Protein 1LME (pdb70)

Nearest PDB structures (foldseek):
  6jf3-assembly1_B  TM=9.555E-01  e=1.190E-15  Acinetobacter baumannii
  6jf8-assembly1_B  TM=9.485E-01  e=8.799E-16  Acinetobacter baumannii
  6jf7-assembly1_A  TM=9.628E-01  e=7.754E-15  Acinetobacter baumannii
  6jf6-assembly1_D  TM=9.466E-01  e=7.299E-15  Acinetobacter baumannii
  5kob-assembly2_D  TM=9.513E-01  e=2.584E-13  Paraburkholderia xenovorans LB400

Sequence (299 aa):
DKIHHHHHHMYRIRVFGDPVLRKRAKPVTKFDENLKKTIERMIETMYHYDGVGLAAPQVGISQRFFVMDVGNGPVAVINPEILEIDPETEVAEEGLSFPEIFVEIERSKRIKVKYQNTRGEYVEEELEGYAARVFQHEFDHLNGVLIIDRISPHHMYRIRVFGDPVLRKRAKPVTKFDENLKKTIERMIETMYHYDGVGLAAPQVGISQRFFVMDVGNGPVAVINPEILEIDPETEVAEEGLSFPEIFVEIERSKRIKVKYQNTRGEYVEEELEGYAARVFQHEFDHLNGVLIIDRISP

Organism: Thermotoga maritima (strain ATCC 43589 / DSM 3109 / JCM 10099 / NBRC 100826 / MSB8) (NCBI:txid243274)

InterPro domains:
  IPR023635 Peptide deformylase [MF_00163] (1-158)
  IPR023635 Peptide deformylase [PF01327] (1-148)
  IPR023635 Peptide deformylase [PIRSF004749] (2-160)
  IPR023635 Peptide deformylase [PR01576] (31-60)
  IPR023635 Peptide deformylase [PR01576] (85-96)
  IPR023635 Peptide deformylase [PR01576] (97-115)
  IPR023635 Peptide deformylase [PR01576] (116-145)
  IPR023635 Peptide deformylase [PTHR10458] (3-151)
  IPR023635 Peptide deformylase [TIGR00079] (6-156)
  IPR023635 Peptide deformylase [cd00487] (4-139)
  IPR036821 Peptide deformylase superfamily [G3DSA:3.90.45.10] (1-164)
  IPR036821 Peptide deformylase superfamily [SSF56420] (1-160)

Solvent-accessible surface area: 15754 Å² total

Secondary structure (DSSP, 8-state):
--------SSPPPP-BTBGGGTSPPBPP-B-SHHHHHHHHHHHHHHHHTT-SEEEGGGGT--BSEEEE-SSS--EEEEEEEEEEE-S-EEEEEE---STT--EEEEEESEEEEEEE-TTS-EEEEEEEHHHHHHHHHHHHHHTT--GGGGB--/-PPPPPP-TT-GGGGSPPBPP---SHHHHHHHHHHHHHHHHTT-SEEEGGGGT--BSEEEE-SSSS-EEEEEEEEEEE-S-EEEEEE---STT--EEEEEESEEEEEEE-TT--EEEEEEEHHHHHHHHHHHHHTTT--GGG-B--

CATH classification: 3.90.45.10

Foldseek 3Di:
DPDDDDDPLAADFAAPVPCLQQDQAAADDDLDPVLVSNQVSLLVNCVVQPHQKDAQSRRPHLYAWIWGHPPPDIDIFGPKDWPDFAPDWDWDWDDRNYPPDIAIFIGGQKTWMWGAHSNRHIDIGMDGDPRRVRVVQRNCSNNSHHVVVGHDD/DDAFDFAAPVPCLLQAQAAADDDLDVVVVVVQVNQLVNCVVVPHFKDAQSRRPHRHAWIWGHLPPDIDTFGPKDWDDFAPDWDWDWDDPNYPPDIAIAIGGFKTWMWGAGSVRDIDIGMDGDSRRVRVVQRNCSNGSHHVVNGHDD

B-factor: mean 27.2, std 11.98, range [6.04, 96.06]

Structure (mmCIF, N/CA/C/O backbone):
data_1LME
#
_entry.id   1LME
#
_cell.length_a   65.048
_cell.length_b   65.048
_cell.length_c   151.371
_cell.angle_alpha   90.00
_cell.angle_beta   90.00
_cell.angle_gamma   120.00
#
_symmetry.space_group_name_H-M   'P 32 2 1'
#
loop_
_entity.id
_entity.type
_entity.pdbx_description
1 polymer 'peptide deformylase'
2 water water
#
loop_
_atom_site.group_PDB
_atom_site.id
_atom_site.type_symbol
_atom_site.label_atom_id
_atom_site.label_alt_id
_atom_site.label_comp_id
_atom_site.label_asym_id
_atom_site.label_entity_id
_atom_site.label_seq_id
_atom_site.pdbx_PDB_ins_code
_atom_site.Cartn_x
_atom_site.Cartn_y
_atom_site.Cartn_z
_atom_site.occupancy
_atom_site.B_iso_or_equiv
_atom_site.auth_seq_id
_atom_site.auth_comp_id
_atom_site.auth_asym_id
_atom_site.auth_atom_id
_atom_site.pdbx_PDB_model_num
ATOM 1 N N . ASP A 1 4 ? 64.141 -13.138 1.604 1.00 45.78 -8 ASP A N 1
ATOM 2 C CA . ASP A 1 4 ? 65.400 -12.634 2.232 1.00 45.51 -8 ASP A CA 1
ATOM 3 C C . ASP A 1 4 ? 65.641 -13.271 3.619 1.00 40.21 -8 ASP A C 1
ATOM 4 O O . ASP A 1 4 ? 64.705 -13.465 4.383 1.00 38.45 -8 ASP A O 1
ATOM 9 N N . LYS A 1 5 ? 66.900 -13.555 3.952 1.00 30.71 -7 LYS A N 1
ATOM 10 C CA . LYS A 1 5 ? 67.227 -14.252 5.197 1.00 30.68 -7 LYS A CA 1
ATOM 11 C C . LYS A 1 5 ? 67.586 -13.472 6.452 1.00 29.16 -7 LYS A C 1
ATOM 12 O O . LYS A 1 5 ? 67.752 -14.064 7.515 1.00 22.61 -7 LYS A O 1
ATOM 18 N N . ILE A 1 6 ? 67.726 -12.161 6.348 1.00 22.60 -6 ILE A N 1
ATOM 19 C CA . ILE A 1 6 ? 68.010 -11.379 7.537 1.00 26.20 -6 ILE A CA 1
ATOM 20 C C . ILE A 1 6 ? 67.083 -10.175 7.470 1.00 30.67 -6 ILE A C 1
ATOM 21 O O . ILE A 1 6 ? 66.802 -9.676 6.388 1.00 31.89 -6 ILE A O 1
ATOM 26 N N . HIS A 1 7 ? 66.586 -9.725 8.618 1.00 29.63 -5 HIS A N 1
ATOM 27 C CA . HIS A 1 7 ? 65.674 -8.587 8.635 1.00 32.74 -5 HIS A CA 1
ATOM 28 C C . HIS A 1 7 ? 65.935 -7.686 9.823 1.00 36.20 -5 HIS A C 1
ATOM 29 O O . HIS A 1 7 ? 66.392 -8.151 10.878 1.00 22.34 -5 HIS A O 1
ATOM 36 N N . HIS A 1 8 ? 65.636 -6.400 9.656 1.00 29.22 -4 HIS A N 1
ATOM 37 C CA . HIS A 1 8 ? 65.798 -5.463 10.753 1.00 32.63 -4 HIS A CA 1
ATOM 38 C C . HIS A 1 8 ? 64.401 -4.978 11.101 1.00 35.55 -4 HIS A C 1
ATOM 39 O O . HIS A 1 8 ? 63.763 -4.314 10.292 1.00 36.77 -4 HIS A O 1
ATOM 46 N N . HIS A 1 9 ? 63.920 -5.329 12.291 1.00 20.64 -3 HIS A N 1
ATOM 47 C CA . HIS A 1 9 ? 62.596 -4.898 12.702 1.00 30.49 -3 HIS A CA 1
ATOM 48 C C . HIS A 1 9 ? 62.671 -3.499 13.286 1.00 34.90 -3 HIS A C 1
ATOM 49 O O . HIS A 1 9 ? 63.476 -3.220 14.172 1.00 41.10 -3 HIS A O 1
ATOM 56 N N . HIS A 1 10 ? 61.832 -2.61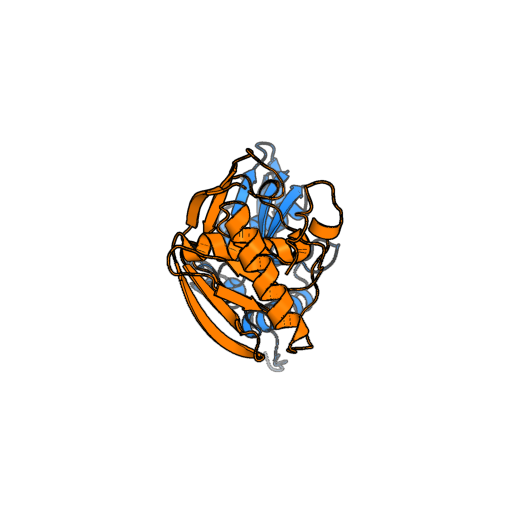3 12.783 1.00 31.77 -2 HIS A N 1
ATOM 57 C CA . HIS A 1 10 ? 61.810 -1.261 13.299 1.00 36.37 -2 HIS A CA 1
ATOM 58 C C . HIS A 1 10 ? 60.657 -1.122 14.258 1.00 36.13 -2 HIS A C 1
ATOM 59 O O . HIS A 1 10 ? 59.636 -1.807 14.136 1.00 40.81 -2 HIS A O 1
ATOM 66 N N . HIS A 1 11 ? 60.842 -0.263 15.247 1.00 35.13 -1 HIS A N 1
ATOM 67 C CA . HIS A 1 11 ? 59.787 0.006 16.184 1.00 32.35 -1 HIS A CA 1
ATOM 68 C C . HIS A 1 11 ? 59.744 1.512 16.406 1.00 33.09 -1 HIS A C 1
ATOM 69 O O . HIS A 1 11 ? 60.658 2.261 16.016 1.00 26.11 -1 HIS A O 1
ATOM 76 N N . HIS A 1 12 ? 58.647 1.947 17.001 1.00 28.24 0 HIS A N 1
ATOM 77 C CA . HIS A 1 12 ? 58.420 3.343 17.320 1.00 29.26 0 HIS A CA 1
ATOM 78 C C . HIS A 1 12 ? 58.032 4.145 16.097 1.00 28.33 0 HIS A C 1
ATOM 79 O O . HIS A 1 12 ? 57.011 4.836 16.105 1.00 26.29 0 HIS A O 1
ATOM 86 N N . MET A 1 13 ? 58.836 4.075 15.047 1.00 25.91 1 MET A N 1
ATOM 87 C CA . MET A 1 13 ? 58.475 4.801 13.842 1.00 26.63 1 MET A CA 1
ATOM 88 C C . MET A 1 13 ? 57.361 3.998 13.158 1.00 25.92 1 MET A C 1
ATOM 89 O O . MET A 1 13 ? 57.067 2.873 13.543 1.00 22.27 1 MET A O 1
ATOM 94 N N . TYR A 1 14 ? 56.750 4.587 12.141 1.00 24.47 2 TYR A N 1
ATOM 95 C CA . TYR A 1 14 ? 55.674 3.945 11.406 1.00 19.65 2 TYR A CA 1
ATOM 96 C C . TYR A 1 14 ? 56.156 3.130 10.209 1.00 20.12 2 TYR A C 1
ATOM 97 O O . TYR A 1 14 ? 57.261 3.314 9.707 1.00 21.62 2 TYR A O 1
ATOM 106 N N . ARG A 1 15 ? 55.293 2.242 9.739 1.00 22.26 3 ARG A N 1
ATOM 107 C CA . ARG A 1 15 ? 55.577 1.470 8.540 1.00 23.39 3 ARG A CA 1
ATOM 108 C C . ARG A 1 15 ? 54.971 2.316 7.416 1.00 16.18 3 ARG A C 1
ATOM 109 O O . ARG A 1 15 ? 53.865 2.824 7.546 1.00 16.25 3 ARG A O 1
ATOM 117 N N . ILE A 1 16 ? 55.671 2.485 6.316 1.00 13.74 4 ILE A N 1
ATOM 118 C CA . ILE A 1 16 ? 55.095 3.264 5.236 1.00 21.95 4 ILE A CA 1
ATOM 119 C C . ILE A 1 16 ? 54.239 2.390 4.325 1.00 26.34 4 ILE A C 1
ATOM 120 O O . ILE A 1 16 ? 54.661 1.313 3.903 1.00 26.40 4 ILE A O 1
ATOM 125 N N . ARG A 1 17 ? 53.021 2.846 4.055 1.00 21.58 5 ARG A N 1
ATOM 126 C CA . ARG A 1 17 ? 52.090 2.093 3.219 1.00 21.61 5 ARG A CA 1
ATOM 127 C C . ARG A 1 17 ? 52.507 2.226 1.760 1.00 30.53 5 ARG A C 1
ATOM 128 O O . ARG A 1 17 ? 52.935 3.305 1.329 1.00 28.00 5 ARG A O 1
ATOM 136 N N . VAL A 1 18 ? 52.398 1.137 1.000 1.00 21.68 6 VAL A N 1
ATOM 137 C CA . VAL A 1 18 ? 52.804 1.179 -0.397 1.00 25.29 6 VAL A CA 1
ATOM 138 C C . VAL A 1 18 ? 51.629 1.211 -1.374 1.00 19.46 6 VAL A C 1
ATOM 139 O O . VAL A 1 18 ? 50.545 0.722 -1.072 1.00 21.03 6 VAL A O 1
ATOM 143 N N . PHE A 1 19 ? 51.852 1.787 -2.546 1.00 21.12 7 PHE A N 1
ATOM 144 C CA . PHE A 1 19 ? 50.803 1.869 -3.557 1.00 20.98 7 PHE A CA 1
ATOM 145 C C . PHE A 1 19 ? 50.170 0.499 -3.638 1.00 20.32 7 PHE A C 1
ATOM 146 O O . PHE A 1 19 ? 50.867 -0.512 -3.754 1.00 25.63 7 PHE A O 1
ATOM 154 N N . GLY A 1 20 ? 48.848 0.469 -3.584 1.00 23.00 8 GLY A N 1
ATOM 155 C CA . GLY A 1 20 ? 48.143 -0.797 -3.587 1.00 24.65 8 GLY A CA 1
ATOM 156 C C . GLY A 1 20 ? 47.329 -0.863 -2.307 1.00 25.33 8 GLY A C 1
ATOM 157 O O . GLY A 1 20 ? 46.231 -1.413 -2.310 1.00 24.03 8 GLY A O 1
ATOM 158 N N . ASP A 1 21 ? 47.877 -0.338 -1.204 1.00 23.33 9 ASP A N 1
ATOM 159 C CA . ASP A 1 21 ? 47.139 -0.285 0.066 1.00 19.84 9 ASP A CA 1
ATOM 160 C C . ASP A 1 21 ? 46.078 0.789 -0.209 1.00 19.46 9 ASP A C 1
ATOM 161 O O . ASP A 1 21 ? 46.406 1.932 -0.523 1.00 23.00 9 ASP A O 1
ATOM 166 N N . PRO A 1 22 ? 44.789 0.434 -0.095 1.00 21.61 10 PRO A N 1
ATOM 167 C CA . PRO A 1 22 ? 43.715 1.400 -0.364 1.00 20.42 10 PRO A CA 1
ATOM 168 C C . PRO A 1 22 ? 43.627 2.586 0.580 1.00 19.84 10 PRO A C 1
ATOM 169 O O . PRO A 1 22 ? 42.915 3.547 0.312 1.00 18.35 10 PRO A O 1
ATOM 173 N N . VAL A 1 23 ? 44.350 2.540 1.690 1.00 20.70 11 VAL A N 1
ATOM 174 C CA . VAL A 1 23 ? 44.294 3.688 2.577 1.00 21.96 11 VAL A CA 1
ATOM 175 C C . VAL A 1 23 ? 44.873 4.914 1.833 1.00 23.55 11 VAL A C 1
ATOM 176 O O . VAL A 1 23 ? 44.514 6.048 2.128 1.00 21.46 11 VAL A O 1
ATOM 180 N N . LEU A 1 24 ? 45.730 4.685 0.838 1.00 23.60 12 LEU A N 1
ATOM 181 C CA . LEU A 1 24 ? 46.312 5.803 0.083 1.00 23.90 12 LEU A CA 1
ATOM 182 C C . LEU A 1 24 ? 45.330 6.482 -0.851 1.00 21.15 12 LEU A C 1
ATOM 183 O O . LEU A 1 24 ? 45.603 7.568 -1.367 1.00 23.68 12 LEU A O 1
ATOM 188 N N . ARG A 1 25 ? 44.182 5.853 -1.069 1.00 18.51 13 ARG A N 1
ATOM 189 C CA . ARG A 1 25 ? 43.169 6.409 -1.963 1.00 21.04 13 ARG A CA 1
ATOM 190 C C . ARG A 1 25 ? 41.973 7.013 -1.220 1.00 18.19 13 ARG A C 1
ATOM 191 O O . ARG A 1 25 ? 41.174 7.749 -1.795 1.00 27.28 13 ARG A O 1
ATOM 199 N N . LYS A 1 26 ? 41.864 6.689 0.058 1.00 28.24 14 LYS A N 1
ATOM 200 C CA . LYS A 1 26 ? 40.773 7.156 0.912 1.00 31.41 14 LYS A CA 1
ATOM 201 C C . LYS A 1 26 ? 40.979 8.610 1.330 1.00 34.28 14 LYS A C 1
ATOM 202 O O . LYS A 1 26 ? 42.004 8.946 1.927 1.00 41.57 14 LYS A O 1
ATOM 208 N N . ARG A 1 27 ? 40.014 9.472 1.019 1.00 31.23 15 ARG A N 1
ATOM 209 C CA . ARG A 1 27 ? 40.120 10.881 1.380 1.00 30.52 15 ARG A CA 1
ATOM 210 C C . ARG A 1 27 ? 40.217 11.043 2.905 1.00 26.51 15 ARG A C 1
ATOM 211 O O . ARG A 1 27 ? 39.294 10.708 3.638 1.00 26.88 15 ARG A O 1
ATOM 219 N N . ALA A 1 28 ? 41.340 11.569 3.383 1.00 20.84 16 ALA A N 1
ATOM 220 C CA . ALA A 1 28 ? 41.526 11.737 4.823 1.00 15.60 16 ALA A CA 1
ATOM 221 C C . ALA A 1 28 ? 40.508 12.684 5.493 1.00 15.19 16 ALA A C 1
ATOM 222 O O . ALA A 1 28 ? 40.042 13.636 4.892 1.00 15.62 16 ALA A O 1
ATOM 224 N N . LYS A 1 29 ? 40.174 12.408 6.749 1.00 18.18 17 LYS A N 1
ATOM 225 C CA . LYS A 1 29 ? 39.247 13.249 7.510 1.00 23.96 17 LYS A CA 1
ATOM 226 C C . LYS A 1 29 ? 40.024 14.242 8.375 1.00 24.38 17 LYS A C 1
ATOM 227 O O . LYS A 1 29 ? 41.150 13.975 8.783 1.00 22.02 17 LYS A O 1
ATOM 233 N N . PRO A 1 30 ? 39.434 15.404 8.665 1.00 21.93 18 PRO A N 1
ATOM 234 C CA . PRO A 1 30 ? 40.171 16.359 9.498 1.00 19.82 18 PRO A CA 1
ATOM 235 C C . PRO A 1 30 ? 40.437 15.937 10.939 1.00 20.81 18 PRO A C 1
ATOM 236 O O . PRO A 1 30 ? 39.701 15.137 11.544 1.00 18.98 18 PRO A O 1
ATOM 240 N N . VAL A 1 31 ? 41.524 16.473 11.472 1.00 14.05 19 VAL A N 1
ATOM 241 C CA . VAL A 1 31 ? 41.909 16.225 12.850 1.00 18.17 19 VAL A CA 1
ATOM 242 C C . VAL A 1 31 ? 41.004 17.117 13.720 1.00 19.35 19 VAL A C 1
ATOM 243 O O . VAL A 1 31 ? 40.750 18.262 13.370 1.00 15.12 19 VAL A O 1
ATOM 247 N N . THR A 1 32 ? 40.529 16.603 14.850 1.00 19.88 20 THR A N 1
ATOM 248 C CA . THR A 1 32 ? 39.654 17.394 15.707 1.00 19.82 20 THR A CA 1
ATOM 249 C C . THR A 1 32 ? 40.207 17.501 17.109 1.00 19.28 20 THR A C 1
ATOM 250 O O . THR A 1 32 ? 39.905 18.465 17.824 1.00 19.56 20 THR A O 1
ATOM 254 N N . LYS A 1 33 ? 41.013 16.511 17.498 1.00 14.17 21 LYS A N 1
ATOM 255 C CA . LYS A 1 33 ? 41.606 16.475 18.818 1.00 18.85 21 LYS A CA 1
ATOM 256 C C . LYS A 1 33 ? 43.053 16.937 18.817 1.00 21.83 21 LYS A C 1
ATOM 257 O O . LYS A 1 33 ? 43.911 16.317 18.199 1.00 20.08 21 LYS A O 1
ATOM 263 N N . PHE A 1 34 ? 43.310 18.042 19.499 1.00 19.98 22 PHE A N 1
ATOM 264 C CA . PHE A 1 34 ? 44.654 18.579 19.602 1.00 23.49 22 PHE A CA 1
ATOM 265 C C . PHE A 1 34 ? 45.171 18.270 21.001 1.00 23.45 22 PHE A C 1
ATOM 266 O O . PHE A 1 34 ? 45.137 19.083 21.908 1.00 29.54 22 PHE A O 1
ATOM 274 N N . ASP A 1 35 ? 45.632 17.038 21.148 1.00 22.59 23 ASP A N 1
ATOM 275 C CA . ASP A 1 35 ? 46.119 16.534 22.413 1.00 26.50 23 ASP A CA 1
ATOM 276 C C . ASP A 1 35 ? 47.541 15.979 22.301 1.00 19.39 23 ASP A C 1
ATOM 277 O O . ASP A 1 35 ? 48.210 16.110 21.264 1.00 24.84 23 ASP A O 1
ATOM 282 N N . GLU A 1 36 ? 47.985 15.356 23.381 1.00 24.29 24 GLU A N 1
ATOM 283 C CA . GLU A 1 36 ? 49.319 14.777 23.468 1.00 25.11 24 GLU A CA 1
ATOM 284 C C . GLU A 1 36 ? 49.526 13.705 22.401 1.00 18.38 24 GLU A C 1
ATOM 285 O O . GLU A 1 3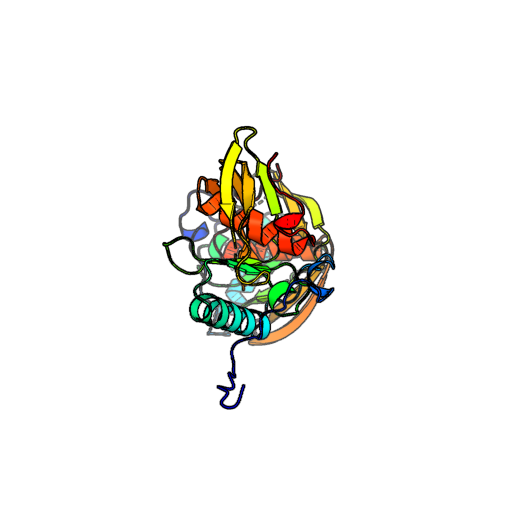6 ? 50.606 13.587 21.832 1.00 22.56 24 GLU A O 1
ATOM 291 N N . ASN A 1 37 ? 48.487 12.927 22.130 1.00 18.84 25 ASN A N 1
ATOM 292 C CA . ASN A 1 37 ? 48.567 11.885 21.115 1.00 23.28 25 ASN A CA 1
ATOM 293 C C . ASN A 1 37 ? 48.895 12.464 19.731 1.00 23.85 25 ASN A C 1
ATOM 294 O O . ASN A 1 37 ? 49.719 11.911 18.992 1.00 26.46 25 ASN A O 1
ATOM 299 N N . LEU A 1 38 ? 48.235 13.558 19.356 1.00 14.22 26 LEU A N 1
ATOM 300 C CA . LEU A 1 38 ? 48.526 14.174 18.060 1.00 20.43 26 LEU A CA 1
ATOM 301 C C . LEU A 1 38 ? 50.007 14.585 18.020 1.00 17.43 26 LEU A C 1
ATOM 302 O O . LEU A 1 38 ? 50.691 14.388 17.021 1.00 16.23 26 LEU A O 1
ATOM 307 N N . LYS A 1 39 ? 50.500 15.147 19.117 1.00 17.06 27 LYS A N 1
ATOM 308 C CA . LYS A 1 39 ? 51.897 15.563 19.171 1.00 24.23 27 LYS A CA 1
ATOM 309 C C . LYS A 1 39 ? 52.869 14.393 19.001 1.00 19.52 27 LYS A C 1
ATOM 310 O O . LYS A 1 39 ? 53.852 14.471 18.251 1.00 14.06 27 LYS A O 1
ATOM 316 N N . LYS A 1 40 ? 52.590 13.315 19.715 1.00 14.30 28 LYS A N 1
ATOM 317 C CA . LYS A 1 40 ? 53.424 12.130 19.661 1.00 17.38 28 LYS A CA 1
ATOM 318 C C . LYS A 1 40 ? 53.380 11.587 18.246 1.00 14.20 28 LYS A C 1
ATOM 319 O O . LYS A 1 40 ? 54.395 11.155 17.707 1.00 12.98 28 LYS A O 1
ATOM 325 N N . THR A 1 41 ? 52.204 11.622 17.630 1.00 13.26 29 THR A N 1
ATOM 326 C CA . THR A 1 41 ? 52.091 11.118 16.261 1.00 14.70 29 THR A CA 1
ATOM 327 C C . THR A 1 41 ? 52.940 11.956 15.323 1.00 16.01 29 THR A C 1
ATOM 328 O O . THR A 1 41 ? 53.571 11.439 14.408 1.00 17.22 29 THR A O 1
ATOM 332 N N . ILE A 1 42 ? 52.928 13.264 15.528 1.00 17.28 30 ILE A N 1
ATOM 333 C CA . ILE A 1 42 ? 53.700 14.127 14.666 1.00 17.20 30 ILE A CA 1
ATOM 334 C C . ILE A 1 42 ? 55.171 13.795 14.829 1.00 20.53 30 ILE A C 1
ATOM 335 O O . ILE A 1 42 ? 55.900 13.736 13.840 1.00 20.47 30 ILE A O 1
ATOM 340 N N . GLU A 1 43 ? 55.594 13.538 16.064 1.00 13.78 31 GLU A N 1
ATOM 341 C CA . GLU A 1 43 ? 56.994 13.197 16.301 1.00 20.50 31 GLU A CA 1
ATOM 342 C C . GLU A 1 43 ? 57.362 11.927 15.564 1.00 20.59 31 GLU A C 1
ATOM 343 O O . GLU A 1 43 ? 58.444 11.831 14.976 1.00 17.64 31 GLU A O 1
ATOM 349 N N . ARG A 1 44 ? 56.472 10.940 15.614 1.00 15.81 32 ARG A N 1
ATOM 350 C CA . ARG A 1 44 ? 56.728 9.675 14.936 1.00 20.08 32 ARG A CA 1
ATOM 351 C C . ARG A 1 44 ? 56.737 9.894 13.428 1.00 14.41 32 ARG A C 1
ATOM 352 O O . ARG A 1 44 ? 57.502 9.265 12.715 1.00 16.70 32 ARG A O 1
ATOM 360 N N . MET A 1 45 ? 55.889 10.795 12.949 1.00 12.84 33 MET A N 1
ATOM 361 C CA . MET A 1 45 ? 55.854 11.095 11.519 1.00 16.88 33 MET A CA 1
ATOM 362 C C . MET A 1 45 ? 57.227 11.647 11.068 1.00 19.54 33 MET A C 1
ATOM 363 O O . MET A 1 45 ? 57.743 11.262 10.014 1.00 16.94 33 MET A O 1
ATOM 368 N N . ILE A 1 46 ? 57.800 12.554 11.863 1.00 15.18 34 ILE A N 1
ATOM 369 C CA . ILE A 1 46 ? 59.099 13.165 11.538 1.00 10.56 34 ILE A CA 1
ATOM 370 C C . ILE A 1 46 ? 60.193 12.105 11.636 1.00 15.28 34 ILE A C 1
ATOM 371 O O . ILE A 1 46 ? 61.078 12.034 10.777 1.00 18.45 34 ILE A O 1
ATOM 376 N N . GLU A 1 47 ? 60.131 11.266 12.672 1.00 16.13 35 GLU A N 1
ATOM 377 C CA . GLU A 1 47 ? 61.110 10.188 12.845 1.00 15.12 35 GLU A CA 1
ATOM 378 C C . GLU A 1 47 ? 61.099 9.298 11.595 1.00 18.57 35 GLU A C 1
ATOM 379 O O . GLU A 1 47 ? 62.142 8.976 11.012 1.00 19.26 35 GLU A O 1
ATOM 385 N N . THR A 1 48 ? 59.900 8.908 11.196 1.00 16.60 36 THR A N 1
ATOM 386 C CA . THR A 1 48 ? 59.698 8.046 10.047 1.00 16.57 36 THR A CA 1
ATOM 387 C C . THR A 1 48 ? 60.189 8.726 8.757 1.00 21.24 36 THR A C 1
ATOM 388 O O . THR A 1 48 ? 60.962 8.151 7.989 1.00 14.63 36 THR A O 1
ATOM 392 N N . MET A 1 49 ? 59.763 9.959 8.533 1.00 18.19 37 MET A N 1
ATOM 393 C CA . MET A 1 49 ? 60.169 10.679 7.327 1.00 21.26 37 MET A CA 1
ATOM 394 C C . MET A 1 49 ? 61.698 10.719 7.176 1.00 22.74 37 MET A C 1
ATOM 395 O O . MET A 1 49 ? 62.250 10.363 6.122 1.00 19.50 37 MET A O 1
ATOM 400 N N . TYR A 1 50 ? 62.380 11.157 8.228 1.00 19.92 38 TYR A N 1
ATOM 401 C CA . TYR A 1 50 ? 63.837 11.232 8.193 1.00 24.17 38 TYR A CA 1
ATOM 402 C C . TYR A 1 50 ? 64.459 9.853 8.022 1.00 22.41 38 TYR A C 1
ATOM 403 O O . TYR A 1 50 ? 65.412 9.686 7.261 1.00 21.92 38 TYR A O 1
ATOM 412 N N . HIS A 1 51 ? 63.916 8.860 8.713 1.00 18.46 39 HIS A N 1
ATOM 413 C CA . HIS A 1 51 ? 64.467 7.522 8.580 1.00 30.59 39 HIS A CA 1
ATOM 414 C C . HIS A 1 51 ? 64.442 6.992 7.147 1.00 33.62 39 HIS A C 1
ATOM 415 O O . HIS A 1 51 ? 65.338 6.244 6.757 1.00 29.53 39 HIS A O 1
ATOM 422 N N . TYR A 1 52 ? 63.420 7.356 6.369 1.00 32.82 40 TYR A N 1
ATOM 423 C CA . TYR A 1 52 ? 63.323 6.884 4.984 1.00 25.60 40 TYR A CA 1
ATOM 424 C C . TYR A 1 52 ? 63.894 7.893 4.006 1.00 27.28 40 TYR A C 1
ATOM 425 O O . TYR A 1 52 ? 63.760 7.747 2.790 1.00 27.57 40 TYR A O 1
ATOM 434 N N . ASP A 1 53 ? 64.555 8.909 4.554 1.00 25.41 41 ASP A N 1
ATOM 435 C CA . ASP A 1 53 ? 65.186 9.951 3.759 1.00 27.49 41 ASP A CA 1
ATOM 436 C C . ASP A 1 53 ? 64.179 10.746 2.951 1.00 32.08 41 ASP A C 1
ATOM 437 O O . ASP A 1 53 ? 64.521 11.303 1.909 1.00 32.90 41 ASP A O 1
ATOM 442 N N . GLY A 1 54 ? 62.937 10.820 3.422 1.00 28.04 42 GLY A N 1
ATOM 443 C CA . GLY A 1 54 ? 61.939 11.563 2.666 1.00 23.42 42 GLY A CA 1
ATOM 444 C C . GLY A 1 54 ? 61.916 13.049 2.977 1.00 18.95 42 GLY A C 1
ATOM 445 O O . GLY A 1 54 ? 62.501 13.487 3.964 1.00 20.18 42 GLY A O 1
ATOM 446 N N . VAL A 1 55 ? 61.251 13.834 2.134 1.00 19.25 43 VAL A N 1
ATOM 447 C CA . VAL A 1 55 ? 61.131 15.269 2.378 1.00 17.38 43 VAL A CA 1
ATOM 448 C C . VAL A 1 55 ? 59.684 15.590 2.750 1.00 18.99 43 VAL A C 1
ATOM 449 O O . VAL A 1 55 ? 59.339 16.736 3.051 1.00 20.47 43 VAL A O 1
ATOM 453 N N . GLY A 1 56 ? 58.844 14.558 2.715 1.00 24.38 44 GLY A N 1
ATOM 454 C CA . GLY A 1 56 ? 57.431 14.688 3.037 1.00 19.65 44 GLY A CA 1
ATOM 455 C C . GLY A 1 56 ? 56.825 13.328 3.370 1.00 19.45 44 GLY A C 1
ATOM 456 O O . GLY A 1 56 ? 57.263 12.288 2.851 1.00 19.08 44 GLY A O 1
ATOM 457 N N . LEU A 1 57 ? 55.833 13.331 4.259 1.00 12.80 45 LEU A N 1
ATOM 458 C CA . LEU A 1 57 ? 55.139 12.110 4.674 1.00 14.29 45 LEU A CA 1
ATOM 459 C C . LEU A 1 57 ? 53.776 12.518 5.199 1.00 17.63 45 LEU A C 1
ATOM 460 O O . LEU A 1 57 ? 53.684 13.315 6.127 1.00 17.03 45 LEU A O 1
ATOM 465 N N . ALA A 1 58 ? 52.723 11.972 4.601 1.00 17.05 46 ALA A N 1
ATOM 466 C CA . ALA A 1 58 ? 51.366 12.304 5.006 1.00 12.29 46 ALA A CA 1
ATOM 467 C C . ALA A 1 58 ? 50.755 11.160 5.804 1.00 14.48 46 ALA A C 1
ATOM 468 O O . ALA A 1 58 ? 51.159 10.001 5.678 1.00 12.85 46 ALA A O 1
ATOM 470 N N . ALA A 1 59 ? 49.792 11.491 6.646 1.00 14.43 47 ALA A N 1
ATOM 471 C CA . ALA A 1 59 ? 49.167 10.497 7.493 1.00 18.00 47 ALA A CA 1
ATOM 472 C C . ALA A 1 59 ? 48.714 9.228 6.768 1.00 8.42 47 ALA A C 1
ATOM 473 O O . ALA A 1 59 ? 48.959 8.126 7.233 1.00 13.69 47 ALA A O 1
ATOM 475 N N . PRO A 1 60 ? 48.056 9.363 5.615 1.00 12.89 48 PRO A N 1
ATOM 476 C CA . PRO A 1 60 ? 47.632 8.124 4.961 1.00 9.56 48 PRO A CA 1
ATOM 477 C C . PRO A 1 60 ? 48.794 7.188 4.660 1.00 20.71 48 PRO A C 1
ATOM 478 O O . PRO A 1 60 ? 48.637 5.971 4.688 1.00 22.05 48 PRO A O 1
ATOM 482 N N . GLN A 1 61 ? 49.966 7.751 4.383 1.00 16.49 49 GLN A N 1
ATOM 483 C CA . GLN A 1 61 ? 51.132 6.927 4.118 1.00 19.32 49 GLN A CA 1
ATOM 484 C C . GLN A 1 61 ? 51.546 6.048 5.308 1.00 17.66 49 GLN A C 1
ATOM 485 O O . GLN A 1 61 ? 52.354 5.122 5.149 1.00 20.25 49 GLN A O 1
ATOM 491 N N . VAL A 1 62 ? 51.032 6.353 6.502 1.00 12.87 50 VAL A N 1
ATOM 492 C CA . VAL A 1 62 ? 51.333 5.516 7.663 1.00 15.85 50 VAL A CA 1
ATOM 493 C C . VAL A 1 62 ? 50.028 4.862 8.140 1.00 14.09 50 VAL A C 1
ATOM 494 O O . VAL A 1 62 ? 49.933 4.382 9.261 1.00 21.00 50 VAL A O 1
ATOM 498 N N . GLY A 1 63 ? 49.023 4.845 7.265 1.00 16.55 51 GLY A N 1
ATOM 499 C CA . GLY A 1 63 ? 47.761 4.200 7.599 1.00 16.00 51 GLY A CA 1
ATOM 500 C C . GLY A 1 63 ? 46.775 5.010 8.423 1.00 23.01 51 GLY A C 1
ATOM 501 O O . GLY A 1 63 ? 45.830 4.452 8.979 1.00 21.42 51 GLY A O 1
ATOM 502 N N . ILE A 1 64 ? 46.975 6.321 8.510 1.00 17.55 52 ILE A N 1
ATOM 503 C CA . ILE A 1 64 ? 46.050 7.161 9.272 1.00 19.01 52 ILE A CA 1
ATOM 504 C C . ILE A 1 64 ? 45.349 8.111 8.291 1.00 20.65 52 ILE A C 1
ATOM 505 O O . ILE A 1 64 ? 45.983 9.026 7.753 1.00 17.24 52 ILE A O 1
ATOM 510 N N . SER A 1 65 ? 44.061 7.883 8.009 1.00 18.94 53 SER A N 1
ATOM 511 C CA . SER A 1 65 ? 43.372 8.776 7.083 1.00 24.28 53 SER A CA 1
ATOM 512 C C . SER A 1 65 ? 42.815 10.017 7.773 1.00 20.36 53 SER A C 1
ATOM 513 O O . SER A 1 65 ? 41.599 10.195 7.936 1.00 20.11 53 SER A O 1
ATOM 516 N N . GLN A 1 66 ? 43.749 10.871 8.176 1.00 23.46 54 GLN A N 1
ATOM 517 C CA . GLN A 1 66 ? 43.451 12.148 8.812 1.00 15.94 54 GLN A CA 1
ATOM 518 C C . GLN A 1 66 ? 44.242 13.169 8.014 1.00 22.00 54 GLN A C 1
ATOM 519 O O . GLN A 1 66 ? 45.264 12.839 7.387 1.00 14.69 54 GLN A O 1
ATOM 525 N N . ARG A 1 67 ? 43.758 14.404 8.022 1.00 16.66 55 ARG A N 1
ATOM 526 C CA . ARG A 1 67 ? 44.373 15.457 7.249 1.00 16.74 55 ARG A CA 1
ATOM 527 C C . ARG A 1 67 ? 45.587 16.161 7.865 1.00 19.14 55 ARG A C 1
ATOM 528 O O . ARG A 1 67 ? 45.501 17.276 8.390 1.00 17.03 55 ARG A O 1
ATOM 536 N N . PHE A 1 68 ? 46.721 15.480 7.820 1.00 15.43 56 PHE A N 1
ATOM 537 C CA . PHE A 1 68 ? 47.951 16.073 8.283 1.00 16.45 56 PHE A CA 1
ATOM 538 C C . PHE A 1 68 ? 49.114 15.362 7.627 1.00 19.74 56 PHE A C 1
ATOM 539 O O . PHE A 1 68 ? 48.989 14.227 7.152 1.00 12.01 56 PHE A O 1
ATOM 547 N N . PHE A 1 69 ? 50.227 16.081 7.565 1.00 14.82 57 PHE A N 1
ATOM 548 C CA . PHE A 1 69 ? 51.468 15.584 7.020 1.00 14.21 57 PHE A CA 1
ATOM 549 C C . PHE A 1 69 ? 52.597 16.437 7.587 1.00 20.39 57 PHE A C 1
ATOM 550 O O . PHE A 1 69 ? 52.369 17.494 8.191 1.00 17.73 57 PHE A O 1
ATOM 558 N N . VAL A 1 70 ? 53.814 15.948 7.443 1.00 11.87 58 VAL A N 1
ATOM 559 C CA . VAL A 1 70 ? 54.960 16.712 7.877 1.00 16.44 58 VAL A CA 1
ATOM 560 C C . VAL A 1 70 ? 55.822 16.826 6.638 1.00 18.83 58 VAL A C 1
ATOM 561 O O . VAL A 1 70 ? 55.634 16.091 5.666 1.00 17.64 58 VAL A O 1
ATOM 565 N N . MET A 1 71 ? 56.754 17.763 6.664 1.00 17.59 59 MET A N 1
ATOM 566 C CA . MET A 1 71 ? 57.637 17.945 5.537 1.00 20.23 59 MET A CA 1
ATOM 567 C C . MET A 1 71 ? 58.844 18.732 5.992 1.00 26.37 59 MET A C 1
ATOM 568 O O . MET A 1 71 ? 58.803 19.467 7.006 1.00 23.74 59 MET A O 1
ATOM 573 N N . ASP A 1 72 ? 59.923 18.565 5.242 1.00 21.83 60 ASP A N 1
ATOM 574 C CA . ASP A 1 72 ? 61.145 19.306 5.508 1.00 20.36 60 ASP A CA 1
ATOM 575 C C . ASP A 1 72 ? 61.750 19.619 4.155 1.00 23.27 60 ASP A C 1
ATOM 576 O O . ASP A 1 72 ? 62.238 18.717 3.464 1.00 18.78 60 ASP A O 1
ATOM 581 N N . VAL A 1 73 ? 61.683 20.886 3.765 1.00 21.47 61 VAL A N 1
ATOM 582 C CA . VAL A 1 73 ? 62.256 21.304 2.494 1.00 30.13 61 VAL A CA 1
ATOM 583 C C . VAL A 1 73 ? 63.608 22.000 2.709 1.00 34.62 61 VAL A C 1
ATOM 584 O O . VAL A 1 73 ? 63.973 22.903 1.961 1.00 32.39 61 VAL A O 1
ATOM 588 N N . GLY A 1 74 ? 64.342 21.588 3.740 1.00 30.23 62 GLY A N 1
ATOM 589 C CA . GLY A 1 74 ? 65.626 22.215 4.002 1.00 32.33 62 GLY A CA 1
ATOM 590 C C . GLY A 1 74 ? 65.735 23.150 5.202 1.00 28.65 62 GLY A C 1
ATOM 591 O O . GLY A 1 74 ? 66.841 23.486 5.607 1.00 33.46 62 GLY A O 1
ATOM 592 N N . ASN A 1 75 ? 64.613 23.564 5.783 1.00 23.99 63 ASN A N 1
ATOM 593 C CA . ASN A 1 75 ? 64.651 24.469 6.924 1.00 27.62 63 ASN A CA 1
ATOM 594 C C . ASN A 1 75 ? 64.288 23.780 8.229 1.00 22.72 63 ASN A C 1
ATOM 595 O O . ASN A 1 75 ? 64.200 24.423 9.270 1.00 31.46 63 ASN A O 1
ATOM 600 N N . GLY A 1 76 ? 64.088 22.473 8.182 1.00 27.46 64 GLY A N 1
ATOM 601 C CA . GLY A 1 76 ? 63.683 21.762 9.385 1.00 21.13 64 GLY A CA 1
ATOM 602 C C . GLY A 1 76 ? 62.250 21.298 9.167 1.00 27.33 64 GLY A C 1
ATOM 603 O O . GLY A 1 76 ? 61.519 21.834 8.313 1.00 20.46 64 GLY A O 1
ATOM 604 N N . PRO A 1 77 ? 61.807 20.317 9.953 1.00 22.50 65 PRO A N 1
ATOM 605 C CA . PRO A 1 77 ? 60.469 19.732 9.884 1.00 22.66 65 PRO A CA 1
ATOM 606 C C . PRO A 1 77 ? 59.315 20.655 10.234 1.00 19.38 65 PRO A C 1
ATOM 607 O O . PRO A 1 77 ? 59.316 21.307 11.279 1.00 20.94 65 PRO A O 1
ATOM 611 N N . VAL A 1 78 ? 58.327 20.670 9.352 1.00 14.30 66 VAL A N 1
ATOM 612 C CA . VAL A 1 78 ? 57.125 21.478 9.514 1.00 17.12 66 VAL A CA 1
ATOM 613 C C . VAL A 1 78 ? 55.931 20.524 9.608 1.00 15.57 66 VAL A C 1
ATOM 614 O O . VAL A 1 78 ? 55.777 19.648 8.766 1.00 17.80 66 VAL A O 1
ATOM 618 N N . ALA A 1 79 ? 55.099 20.704 10.629 1.00 15.99 67 ALA A N 1
ATOM 619 C CA . ALA A 1 79 ? 53.934 19.866 10.847 1.00 15.09 67 ALA A CA 1
ATOM 620 C C . ALA A 1 79 ? 52.712 20.616 10.277 1.00 21.69 67 ALA A C 1
ATOM 621 O O . ALA A 1 79 ? 52.470 21.769 10.611 1.00 14.42 67 ALA A O 1
ATOM 623 N N . VAL A 1 80 ? 51.943 19.961 9.417 1.00 15.10 68 VAL A N 1
ATOM 624 C CA . VAL A 1 80 ? 50.806 20.626 8.776 1.00 16.34 68 VAL A CA 1
ATOM 625 C C . VAL A 1 80 ? 49.527 19.863 9.058 1.00 18.42 68 VAL A C 1
ATOM 626 O O . VAL A 1 80 ? 49.331 18.752 8.559 1.00 20.39 68 VAL A O 1
ATOM 630 N N . ILE A 1 81 ? 48.655 20.467 9.863 1.00 21.26 69 ILE A N 1
ATOM 631 C CA . ILE A 1 81 ? 47.391 19.838 10.228 1.00 9.99 69 ILE A CA 1
ATOM 632 C C . ILE A 1 81 ? 46.235 20.565 9.599 1.00 15.98 69 ILE A C 1
ATOM 633 O O . ILE A 1 81 ? 46.190 21.788 9.595 1.00 12.92 69 ILE A O 1
ATOM 638 N N . ASN A 1 82 ? 45.299 19.792 9.055 1.00 18.54 70 ASN A N 1
ATOM 639 C CA . ASN A 1 82 ? 44.134 20.339 8.382 1.00 16.58 70 ASN A CA 1
ATOM 640 C C . ASN A 1 82 ? 44.522 21.445 7.407 1.00 16.90 70 ASN A C 1
ATOM 641 O O . ASN A 1 82 ? 43.987 22.52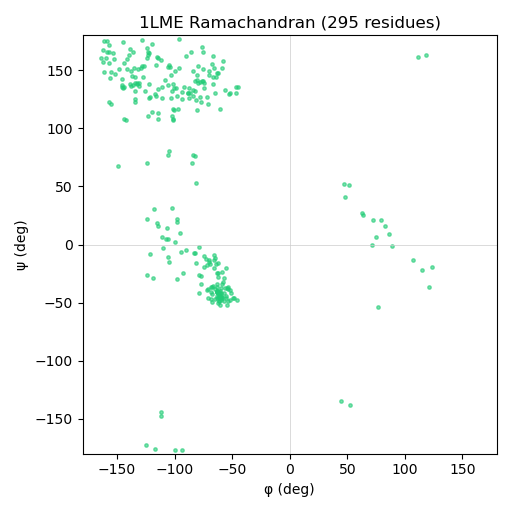5 7.476 1.00 15.19 70 ASN A O 1
ATOM 646 N N . PRO A 1 83 ? 45.475 21.192 6.498 1.00 16.22 71 PRO A N 1
ATOM 647 C CA . PRO A 1 83 ? 45.842 22.262 5.558 1.00 12.77 71 PRO A CA 1
ATOM 648 C C . PRO A 1 83 ? 44.708 22.615 4.596 1.00 22.14 71 PRO A C 1
ATOM 649 O O . PRO A 1 83 ? 43.762 21.848 4.408 1.00 19.68 71 PRO A O 1
ATOM 653 N N . GLU A 1 84 ? 44.831 23.786 3.988 1.00 22.55 72 GLU A N 1
ATOM 654 C CA . GLU A 1 84 ? 43.902 24.250 2.977 1.00 25.18 72 GLU A CA 1
ATOM 655 C C . GLU A 1 84 ? 44.789 25.041 2.040 1.00 26.60 72 GLU A C 1
ATOM 656 O O . GLU A 1 84 ? 45.665 25.768 2.493 1.00 21.37 72 GLU A O 1
ATOM 662 N N . ILE A 1 85 ? 44.604 24.879 0.738 1.00 21.76 73 ILE A N 1
ATOM 663 C CA . ILE A 1 85 ? 45.383 25.658 -0.196 1.00 26.37 73 ILE A CA 1
ATOM 664 C C . ILE A 1 85 ? 44.414 26.751 -0.614 1.00 27.36 73 ILE A C 1
ATOM 665 O O . ILE A 1 85 ? 43.461 26.498 -1.346 1.00 24.29 73 ILE A O 1
ATOM 670 N N . LEU A 1 86 ? 44.661 27.961 -0.121 1.00 27.86 74 LEU A N 1
ATOM 671 C CA . LEU A 1 86 ? 43.779 29.098 -0.377 1.00 30.36 74 LEU A CA 1
ATOM 672 C C . LEU A 1 86 ? 43.925 29.709 -1.756 1.00 29.85 74 LEU A C 1
ATOM 673 O O . LEU A 1 86 ? 42.949 30.192 -2.322 1.00 29.61 74 LEU A O 1
ATOM 678 N N . GLU A 1 87 ? 45.137 29.704 -2.297 1.00 26.28 75 GLU A N 1
ATOM 679 C CA . GLU A 1 87 ? 45.348 30.273 -3.621 1.00 30.99 75 GLU A CA 1
ATOM 680 C C . GLU A 1 87 ? 46.460 29.535 -4.328 1.00 30.45 75 GLU A C 1
ATOM 681 O O . GLU A 1 87 ? 47.389 29.025 -3.699 1.00 32.27 75 GLU A O 1
ATOM 687 N N . ILE A 1 88 ? 46.368 29.509 -5.646 1.00 27.59 76 ILE A N 1
ATOM 688 C CA . ILE A 1 88 ? 47.342 28.831 -6.473 1.00 32.50 76 ILE A CA 1
ATOM 689 C C . ILE A 1 88 ? 47.702 29.744 -7.628 1.00 35.39 76 ILE A C 1
ATOM 690 O O . ILE A 1 88 ? 46.828 30.211 -8.355 1.00 37.07 76 ILE A O 1
ATOM 695 N N . ASP A 1 89 ? 48.985 30.011 -7.792 1.00 35.65 77 ASP A N 1
ATOM 696 C CA . ASP A 1 89 ? 49.427 30.850 -8.888 1.00 36.55 77 ASP A CA 1
ATOM 697 C C . ASP A 1 89 ? 49.135 30.077 -10.168 1.00 41.85 77 ASP A C 1
ATOM 698 O O . ASP A 1 89 ? 49.225 28.855 -10.182 1.00 43.71 77 ASP A O 1
ATOM 703 N N . PRO A 1 90 ? 48.742 30.772 -11.249 1.00 44.43 78 PRO A N 1
ATOM 704 C CA . PRO A 1 90 ? 48.459 30.076 -12.504 1.00 40.28 78 PRO A CA 1
ATOM 705 C C . PRO A 1 90 ? 49.770 29.641 -13.163 1.00 41.29 78 PRO A C 1
ATOM 706 O O . PRO A 1 90 ? 49.789 28.739 -14.005 1.00 40.60 78 PRO A O 1
ATOM 710 N N . GLU A 1 91 ? 50.868 30.274 -12.767 1.00 30.91 79 GLU A N 1
ATOM 711 C CA . GLU A 1 91 ? 52.158 29.913 -13.331 1.00 36.96 79 GLU A CA 1
ATOM 712 C C . GLU A 1 91 ? 52.592 28.589 -12.722 1.00 40.53 79 GLU A C 1
ATOM 713 O O . GLU A 1 91 ? 52.502 28.386 -11.500 1.00 34.28 79 GLU A O 1
ATOM 719 N N . THR A 1 92 ? 53.071 27.693 -13.580 1.00 36.37 80 THR A N 1
ATOM 720 C CA . THR A 1 92 ? 53.489 26.370 -13.151 1.00 33.63 80 THR A CA 1
ATOM 721 C C . THR A 1 92 ? 54.886 25.980 -13.611 1.00 33.78 80 THR A C 1
ATOM 722 O O . THR A 1 92 ? 55.548 26.697 -14.362 1.00 35.18 80 THR A O 1
ATOM 726 N N . GLU A 1 93 ? 55.318 24.813 -13.161 1.00 35.36 81 GLU A N 1
ATOM 727 C CA . GLU A 1 93 ? 56.633 24.299 -13.502 1.00 36.14 81 GLU A CA 1
ATOM 728 C C . GLU A 1 93 ? 56.601 22.789 -13.366 1.00 38.10 81 GLU A C 1
ATOM 729 O O . GLU A 1 93 ? 55.945 22.245 -12.474 1.00 37.66 81 GLU A O 1
ATOM 735 N N . VAL A 1 94 ? 57.312 22.112 -14.256 1.00 36.11 82 VAL A N 1
ATOM 736 C CA . VAL A 1 94 ? 57.349 20.663 -14.249 1.00 34.65 82 VAL A CA 1
ATOM 737 C C . VAL A 1 94 ? 58.675 20.198 -13.706 1.00 32.87 82 VAL A C 1
ATOM 738 O O . VAL A 1 94 ? 59.721 20.746 -14.037 1.00 40.72 82 VAL A O 1
ATOM 742 N N . ALA A 1 95 ? 58.620 19.186 -12.854 1.00 26.97 83 ALA A N 1
ATOM 743 C CA . ALA A 1 95 ? 59.812 18.617 -12.258 1.00 24.58 83 ALA A CA 1
ATOM 744 C C . ALA A 1 95 ? 59.546 17.161 -11.904 1.00 26.15 83 ALA A C 1
ATOM 745 O O . ALA A 1 95 ? 58.398 16.714 -11.864 1.00 29.21 83 ALA A O 1
ATOM 747 N N . GLU A 1 96 ? 60.619 16.431 -11.645 1.00 25.07 84 GLU A N 1
ATOM 748 C CA . GLU A 1 96 ? 60.538 15.024 -11.314 1.00 28.60 84 GLU A CA 1
ATOM 749 C C . GLU A 1 96 ? 60.256 14.845 -9.833 1.00 30.09 84 GLU A C 1
ATOM 750 O O . GLU A 1 96 ? 60.902 15.463 -8.991 1.00 28.45 84 GLU A O 1
ATOM 756 N N . GLU A 1 97 ? 59.293 13.978 -9.535 1.00 27.10 85 GLU A N 1
ATOM 757 C CA . GLU A 1 97 ? 58.868 13.684 -8.172 1.00 25.79 85 GLU A CA 1
ATOM 758 C C . GLU A 1 97 ? 58.789 12.183 -7.885 1.00 22.61 85 GLU A C 1
ATOM 759 O O . GLU A 1 97 ? 58.322 11.411 -8.718 1.00 25.79 85 GLU A O 1
ATOM 765 N N . GLY A 1 98 ? 59.238 11.787 -6.700 1.00 25.97 86 GLY A N 1
ATOM 766 C CA . GLY A 1 98 ? 59.172 10.397 -6.279 1.00 24.61 86 GLY A CA 1
ATOM 767 C C . GLY A 1 98 ? 58.163 10.311 -5.133 1.00 31.88 86 GLY A C 1
ATOM 768 O O . GLY A 1 98 ? 57.432 11.268 -4.888 1.00 30.80 86 GLY A O 1
ATOM 778 N N . LEU A 1 100 ? 57.725 7.923 -1.211 1.00 21.86 88 LEU A N 1
ATOM 779 C CA . LEU A 1 100 ? 58.105 6.755 -0.412 1.00 24.45 88 LEU A CA 1
ATOM 780 C C . LEU A 1 100 ? 57.158 5.556 -0.609 1.00 27.97 88 LEU A C 1
ATOM 781 O O . LEU A 1 100 ? 57.562 4.403 -0.399 1.00 21.54 88 LEU A O 1
ATOM 786 N N . SER A 1 101 ? 55.917 5.823 -1.020 1.00 17.00 89 SER A N 1
ATOM 787 C CA . SER A 1 101 ? 54.923 4.766 -1.231 1.00 21.23 89 SER A CA 1
ATOM 788 C C . SER A 1 101 ? 55.046 4.090 -2.597 1.00 23.87 89 SER A C 1
ATOM 789 O O . SER A 1 101 ? 54.363 3.103 -2.872 1.00 28.68 89 SER A O 1
ATOM 792 N N . PHE A 1 102 ? 55.905 4.634 -3.451 1.00 27.56 90 PHE A N 1
ATOM 793 C CA . PHE A 1 102 ? 56.139 4.078 -4.783 1.00 24.98 90 PHE A CA 1
ATOM 794 C C . PHE A 1 102 ? 57.627 3.803 -4.907 1.00 32.78 90 PHE A C 1
ATOM 795 O O . PHE A 1 102 ? 58.326 4.495 -5.637 1.00 32.26 90 PHE A O 1
ATOM 803 N N . PRO A 1 103 ? 58.142 2.799 -4.192 1.00 41.10 91 PRO A N 1
ATOM 804 C CA . PRO A 1 103 ? 59.582 2.583 -4.348 1.00 41.42 91 PRO A CA 1
ATOM 805 C C . PRO A 1 103 ? 60.059 2.436 -5.802 1.00 40.86 91 PRO A C 1
ATOM 806 O O . PRO A 1 103 ? 59.491 1.687 -6.608 1.00 38.89 91 PRO A O 1
ATOM 810 N N . GLU A 1 104 ? 61.089 3.216 -6.111 1.00 41.06 92 GLU A N 1
ATOM 811 C CA . GLU A 1 104 ? 61.743 3.277 -7.409 1.00 43.75 92 GLU A CA 1
ATOM 812 C C . GLU A 1 104 ? 60.920 3.773 -8.596 1.00 47.20 92 GLU A C 1
ATOM 813 O O . GLU A 1 104 ? 61.214 3.432 -9.743 1.00 46.53 92 GLU A O 1
ATOM 819 N N . ILE A 1 105 ? 59.898 4.585 -8.330 1.00 40.59 93 ILE A N 1
ATOM 820 C CA . ILE A 1 105 ? 59.105 5.162 -9.416 1.00 35.03 93 ILE A CA 1
ATOM 821 C C . ILE A 1 105 ? 59.170 6.674 -9.317 1.00 36.86 93 ILE A C 1
ATOM 822 O O . ILE A 1 105 ? 58.903 7.250 -8.260 1.00 38.58 93 ILE A O 1
ATOM 827 N N . PHE A 1 106 ? 59.541 7.310 -10.422 1.00 33.82 94 PHE A N 1
ATOM 828 C CA . PHE A 1 106 ? 59.646 8.754 -10.476 1.00 31.94 94 PHE A CA 1
ATOM 829 C C . PHE A 1 106 ? 58.949 9.199 -11.724 1.00 34.20 94 PHE A C 1
ATOM 830 O O . PHE A 1 106 ? 59.065 8.557 -12.760 1.00 42.14 94 PHE A O 1
ATOM 838 N N . VAL A 1 107 ? 58.199 10.283 -11.624 1.00 33.00 95 VAL A N 1
ATOM 839 C CA . VAL A 1 107 ? 57.508 10.804 -12.784 1.00 27.39 95 VAL A CA 1
ATOM 840 C C . VAL A 1 107 ? 57.609 12.319 -12.748 1.00 31.11 95 VAL A C 1
ATOM 841 O O . VAL A 1 107 ? 57.933 12.906 -11.706 1.00 32.11 95 VAL A O 1
ATOM 845 N N . GLU A 1 108 ? 57.348 12.946 -13.890 1.00 29.60 96 GLU A N 1
ATOM 846 C CA . GLU A 1 108 ? 57.384 14.393 -13.999 1.00 29.17 96 GLU A CA 1
ATOM 847 C C . GLU A 1 108 ? 55.991 14.950 -13.773 1.00 26.77 96 GLU A C 1
ATOM 848 O O . GLU A 1 108 ? 55.004 14.477 -14.348 1.00 27.36 96 GLU A O 1
ATOM 854 N N . ILE A 1 109 ? 55.907 15.956 -12.916 1.00 29.14 97 ILE A N 1
ATOM 855 C CA . ILE A 1 109 ? 54.615 16.537 -12.574 1.00 21.50 97 ILE A CA 1
ATOM 856 C C . ILE A 1 109 ? 54.648 18.059 -12.595 1.00 29.20 97 ILE A C 1
ATOM 857 O O . ILE A 1 109 ? 55.611 18.690 -12.152 1.00 30.77 97 ILE A O 1
ATOM 862 N N . GLU A 1 110 ? 53.588 18.638 -13.125 1.00 30.76 98 GLU A N 1
ATOM 863 C CA . GLU A 1 110 ? 53.457 20.076 -13.201 1.00 31.32 98 GLU A CA 1
ATOM 864 C C . GLU A 1 110 ? 52.806 20.535 -11.905 1.00 27.26 98 GLU A C 1
ATOM 865 O O . GLU A 1 110 ? 51.801 19.972 -11.501 1.00 26.98 98 GLU A O 1
ATOM 871 N N . ARG A 1 111 ? 53.386 21.541 -11.255 1.00 25.15 99 ARG A N 1
ATOM 872 C CA . ARG A 1 111 ? 52.854 22.076 -9.996 1.00 26.41 99 ARG A CA 1
ATOM 873 C C . ARG A 1 111 ? 52.870 23.596 -10.063 1.00 29.84 99 ARG A C 1
ATOM 874 O O . ARG A 1 111 ? 53.720 24.167 -10.733 1.00 25.89 99 ARG A O 1
ATOM 882 N N . SER A 1 112 ? 51.954 24.246 -9.349 1.00 24.12 100 SER A N 1
ATOM 883 C CA . SER A 1 112 ? 51.938 25.702 -9.309 1.00 28.49 100 SER A CA 1
ATOM 884 C C . SER A 1 112 ? 53.248 26.142 -8.663 1.00 29.76 100 SER A C 1
ATOM 885 O O . SER A 1 112 ? 53.780 25.453 -7.788 1.00 31.65 100 SER A O 1
ATOM 888 N N . LYS A 1 113 ? 53.764 27.288 -9.092 1.00 33.63 101 LYS A N 1
ATOM 889 C CA . LYS A 1 113 ? 55.021 27.821 -8.569 1.00 31.34 101 LYS A CA 1
ATOM 890 C C . LYS A 1 113 ? 54.845 28.460 -7.202 1.00 28.89 101 LYS A C 1
ATOM 891 O O . LYS A 1 113 ? 55.791 28.521 -6.406 1.00 29.86 101 LYS A O 1
ATOM 897 N N . ARG A 1 114 ? 53.639 28.948 -6.929 1.00 27.67 102 ARG A N 1
ATOM 898 C CA . ARG A 1 114 ? 53.377 29.627 -5.662 1.00 28.86 102 ARG A CA 1
ATOM 899 C C . ARG A 1 114 ? 51.979 29.376 -5.177 1.00 28.58 102 ARG A C 1
ATOM 900 O O . ARG A 1 114 ? 51.036 29.351 -5.972 1.00 27.02 102 ARG A O 1
ATOM 908 N N . ILE A 1 115 ? 51.844 29.230 -3.861 1.00 19.58 103 ILE A N 1
ATOM 909 C CA . ILE A 1 115 ? 50.545 28.976 -3.265 1.00 29.86 103 ILE A CA 1
ATOM 910 C C . ILE A 1 115 ? 50.403 29.670 -1.920 1.00 22.68 103 ILE A C 1
ATOM 911 O O . ILE A 1 115 ? 51.380 29.963 -1.249 1.00 27.71 103 ILE A O 1
ATOM 916 N N . LYS A 1 116 ? 49.164 29.913 -1.529 1.00 23.31 104 LYS A N 1
ATOM 917 C CA . LYS A 1 116 ? 48.893 30.510 -0.241 1.00 22.59 104 LYS A CA 1
ATOM 918 C C . LYS A 1 116 ? 48.241 29.362 0.505 1.00 22.76 104 LYS A C 1
ATOM 919 O O . LYS A 1 116 ? 47.273 28.771 0.014 1.00 19.85 104 LYS A O 1
ATOM 925 N N . VAL A 1 117 ? 48.774 29.031 1.678 1.00 20.51 105 VAL A N 1
ATOM 926 C CA . VAL A 1 117 ? 48.231 27.936 2.464 1.00 18.35 105 VAL A CA 1
ATOM 927 C C . VAL A 1 117 ? 47.802 28.394 3.833 1.00 22.83 105 VAL A C 1
ATOM 928 O O . VAL A 1 117 ? 48.167 29.463 4.299 1.00 21.59 105 VAL A O 1
ATOM 932 N N . LYS A 1 118 ? 47.031 27.545 4.479 1.00 18.67 106 LYS A N 1
ATOM 933 C CA . LYS A 1 118 ? 46.523 27.801 5.808 1.00 23.38 106 LYS A CA 1
ATOM 934 C C . LYS A 1 118 ? 46.501 26.449 6.489 1.00 18.49 106 LYS A C 1
ATOM 935 O O . LYS A 1 118 ? 46.059 25.466 5.896 1.00 23.27 106 LYS A O 1
ATOM 941 N N . TYR A 1 119 ? 46.982 26.382 7.720 1.00 22.87 107 TYR A N 1
ATOM 942 C CA . TYR A 1 119 ? 46.948 25.118 8.420 1.00 24.62 107 TYR A CA 1
ATOM 943 C C . TYR A 1 119 ? 47.043 25.368 9.897 1.00 24.28 107 TYR A C 1
ATOM 944 O O . TYR A 1 119 ? 47.190 26.497 10.322 1.00 22.14 107 TYR A O 1
ATOM 953 N N . GLN A 1 120 ? 46.928 24.311 10.683 1.00 19.10 108 GLN A N 1
ATOM 954 C CA . GLN A 1 120 ? 47.012 24.448 12.117 1.00 16.81 108 GLN A CA 1
ATOM 955 C C . GLN A 1 120 ? 48.247 23.735 12.589 1.00 15.54 108 GLN A C 1
ATOM 956 O O . GLN A 1 120 ? 48.793 22.892 11.874 1.00 19.43 108 GLN A O 1
ATOM 962 N N . ASN A 1 121 ? 48.696 24.090 13.788 1.00 17.39 109 ASN A N 1
ATOM 963 C CA . ASN A 1 121 ? 49.845 23.436 14.377 1.00 16.79 109 ASN A CA 1
ATOM 964 C C . ASN A 1 121 ? 49.264 22.418 15.350 1.00 19.81 109 ASN A C 1
ATOM 965 O O . ASN A 1 121 ? 48.031 22.245 15.426 1.00 16.35 109 ASN A O 1
ATOM 970 N N . THR A 1 122 ? 50.128 21.722 16.072 1.00 16.18 110 THR A N 1
ATOM 971 C CA . THR A 1 122 ? 49.659 20.685 16.993 1.00 19.25 110 THR A CA 1
ATOM 972 C C . THR A 1 122 ? 48.835 21.204 18.154 1.00 17.66 110 THR A C 1
ATOM 973 O O . THR A 1 122 ? 48.261 20.412 18.895 1.00 16.71 110 THR A O 1
ATOM 977 N N . ARG A 1 123 ? 48.786 22.518 18.327 1.00 19.29 111 ARG A N 1
ATOM 978 C CA . ARG A 1 123 ? 48.004 23.100 19.418 1.00 21.13 111 ARG A CA 1
ATOM 979 C C . ARG A 1 123 ? 46.674 23.604 18.910 1.00 16.48 111 ARG A C 1
ATOM 980 O O . ARG A 1 123 ? 45.877 24.137 19.674 1.00 26.19 111 ARG A O 1
ATOM 988 N N . GLY A 1 124 ? 46.422 23.407 17.621 1.00 16.43 112 GLY A N 1
ATOM 989 C CA . GLY A 1 124 ? 45.163 23.848 17.045 1.00 18.15 112 GLY A CA 1
ATOM 990 C C . GLY A 1 124 ? 45.184 25.276 16.528 1.00 22.83 112 GLY A C 1
ATOM 991 O O . GLY A 1 124 ? 44.189 25.763 15.978 1.00 24.37 112 GLY A O 1
ATOM 992 N N . GLU A 1 125 ? 46.319 25.948 16.680 1.00 18.99 113 GLU A N 1
ATOM 993 C CA . GLU A 1 125 ? 46.438 27.333 16.224 1.00 23.77 113 GLU A CA 1
ATOM 994 C C . GLU A 1 125 ? 46.689 27.387 14.737 1.00 19.98 113 GLU A C 1
ATOM 995 O O . GLU A 1 125 ? 47.424 26.568 14.180 1.00 22.79 113 GLU A O 1
ATOM 1001 N N . TYR A 1 126 ? 46.077 28.372 14.099 1.00 20.31 114 TYR A N 1
ATOM 1002 C CA . TYR A 1 126 ? 46.200 28.531 12.672 1.00 27.40 114 TYR A CA 1
ATOM 1003 C C . TYR A 1 126 ? 47.438 29.293 12.276 1.00 26.82 114 TYR A C 1
ATOM 1004 O O . TYR A 1 126 ? 47.935 30.156 12.992 1.00 24.57 114 TYR A O 1
ATOM 1013 N N . VAL A 1 127 ? 47.926 28.943 11.106 1.00 20.67 115 VAL A N 1
ATOM 1014 C CA . VAL A 1 127 ? 49.105 29.533 10.538 1.00 19.55 115 VAL A CA 1
ATOM 1015 C C . VAL A 1 127 ? 48.685 29.720 9.099 1.00 23.93 115 VAL A C 1
ATOM 1016 O O . VAL A 1 127 ? 47.951 28.892 8.544 1.00 22.92 115 VAL A O 1
ATOM 1020 N N . GLU A 1 128 ? 49.151 30.796 8.495 1.00 18.43 116 GLU A N 1
ATOM 1021 C CA . GLU A 1 128 ? 48.838 31.076 7.115 1.00 28.15 116 GLU A CA 1
ATOM 1022 C C . GLU A 1 128 ? 50.133 31.552 6.495 1.00 30.68 116 GLU A C 1
ATOM 1023 O O . GLU A 1 128 ? 50.875 32.315 7.111 1.00 28.28 116 GLU A O 1
ATOM 1029 N N . GLU A 1 129 ? 50.433 31.077 5.296 1.00 26.81 117 GLU A N 1
ATOM 1030 C CA . GLU A 1 129 ? 51.652 31.507 4.653 1.00 28.21 117 GLU A CA 1
ATOM 1031 C C . GLU A 1 129 ? 51.705 31.214 3.180 1.00 31.96 117 GLU A C 1
ATOM 1032 O O . GLU A 1 129 ? 50.968 30.368 2.668 1.00 30.35 117 GLU A O 1
ATOM 1038 N N . GLU A 1 130 ? 52.601 31.936 2.518 1.00 24.00 118 GLU A N 1
ATOM 1039 C CA . GLU A 1 130 ? 52.823 31.848 1.093 1.00 32.43 118 GLU A CA 1
ATOM 1040 C C . GLU A 1 130 ? 54.033 30.964 0.882 1.00 28.55 118 GLU A C 1
ATOM 1041 O O . GLU A 1 130 ? 55.042 31.110 1.564 1.00 33.41 118 GLU A O 1
ATOM 1047 N N . LEU A 1 131 ? 53.940 30.039 -0.060 1.00 24.01 119 LEU A N 1
ATOM 1048 C CA . LEU A 1 131 ? 55.063 29.156 -0.331 1.00 25.95 119 LEU A CA 1
ATOM 1049 C C . LEU A 1 131 ? 55.338 29.174 -1.822 1.00 20.61 119 LEU A C 1
ATOM 1050 O O . LEU A 1 131 ? 54.437 29.415 -2.625 1.00 22.36 119 LEU A O 1
ATOM 1055 N N . GLU A 1 132 ? 56.587 28.942 -2.195 1.00 24.90 120 GLU A N 1
ATOM 1056 C CA . GLU A 1 132 ? 56.924 28.877 -3.606 1.00 33.40 120 GLU A CA 1
ATOM 1057 C C . GLU A 1 132 ? 58.011 27.853 -3.904 1.00 30.02 120 GLU A C 1
ATOM 1058 O O . GLU A 1 132 ? 58.563 27.233 -2.995 1.00 29.27 120 GLU A O 1
ATOM 1064 N N . GLY A 1 133 ? 58.284 27.649 -5.189 1.00 32.06 121 GLY A N 1
ATOM 1065 C CA . GLY A 1 133 ? 59.306 26.703 -5.587 1.00 26.76 121 GLY A CA 1
ATOM 1066 C C . GLY A 1 133 ? 59.143 25.327 -4.975 1.00 33.40 121 GLY A C 1
ATOM 1067 O O . GLY A 1 133 ? 58.030 24.793 -4.894 1.00 25.89 121 GLY A O 1
ATOM 1068 N N . TYR A 1 134 ? 60.265 24.756 -4.546 1.00 29.42 122 TYR A N 1
ATOM 1069 C CA . TYR A 1 134 ? 60.282 23.427 -3.951 1.00 25.50 122 TYR A CA 1
ATOM 1070 C C . TYR A 1 134 ? 59.294 23.310 -2.803 1.00 22.31 122 TYR A C 1
ATOM 1071 O O . TYR A 1 134 ? 58.514 22.367 -2.752 1.00 27.29 122 TYR A O 1
ATOM 1080 N N . ALA A 1 135 ? 59.324 24.268 -1.885 1.00 23.97 123 ALA A N 1
ATOM 1081 C CA . ALA A 1 135 ? 58.417 24.238 -0.750 1.00 21.53 123 ALA A CA 1
ATOM 1082 C C . ALA A 1 135 ? 56.983 24.068 -1.215 1.00 22.39 123 ALA A C 1
ATOM 1083 O O . ALA A 1 135 ? 56.244 23.226 -0.693 1.00 22.45 123 ALA A O 1
ATOM 1085 N N . ALA A 1 136 ? 56.592 24.860 -2.205 1.00 21.15 124 ALA A N 1
ATOM 1086 C CA . ALA A 1 136 ? 55.231 24.808 -2.723 1.00 22.77 124 ALA A CA 1
ATOM 1087 C C . ALA A 1 136 ? 54.927 23.448 -3.351 1.00 21.04 124 ALA A C 1
ATOM 1088 O O . ALA A 1 136 ? 53.817 22.930 -3.232 1.00 21.77 124 ALA A O 1
ATOM 1090 N N . ARG A 1 137 ? 55.925 22.867 -4.006 1.00 21.06 125 ARG A N 1
ATOM 1091 C CA . ARG A 1 137 ? 55.751 21.584 -4.645 1.00 20.68 125 ARG A CA 1
ATOM 1092 C C . ARG A 1 137 ? 55.540 20.494 -3.607 1.00 15.04 125 ARG A C 1
ATOM 1093 O O . ARG A 1 137 ? 54.617 19.711 -3.704 1.00 21.76 125 ARG A O 1
ATOM 1101 N N . VAL A 1 138 ? 56.391 20.450 -2.601 1.00 16.07 126 VAL A N 1
ATOM 1102 C CA . VAL A 1 138 ? 56.265 19.413 -1.603 1.00 14.36 126 VAL A CA 1
ATOM 1103 C C . VAL A 1 138 ? 54.944 19.530 -0.882 1.00 21.60 126 VAL A C 1
ATOM 1104 O O . VAL A 1 138 ? 54.282 18.526 -0.609 1.00 20.35 126 VAL A O 1
ATOM 1108 N N . PHE A 1 139 ? 54.540 20.755 -0.587 1.00 15.58 127 PHE A N 1
ATOM 1109 C CA . PHE A 1 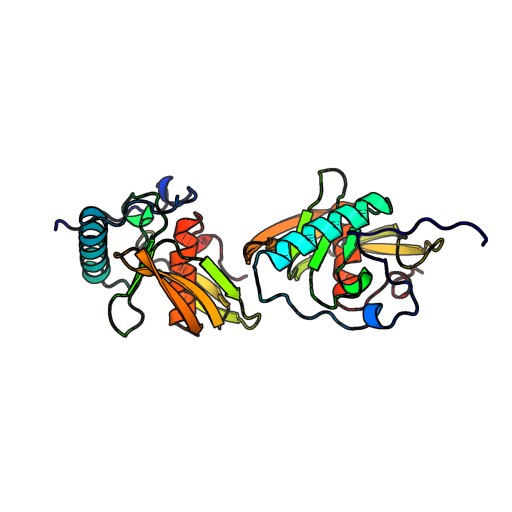139 ? 53.276 20.949 0.101 1.00 16.88 127 PHE A CA 1
ATOM 1110 C C . PHE A 1 139 ? 52.117 20.367 -0.726 1.00 14.10 127 PHE A C 1
ATOM 1111 O O . PHE A 1 139 ? 51.253 19.651 -0.210 1.00 16.15 127 PHE A O 1
ATOM 1119 N N . GLN A 1 140 ? 52.090 20.683 -2.013 1.00 9.01 128 GLN A N 1
ATOM 1120 C CA . GLN A 1 140 ? 51.022 20.184 -2.877 1.00 16.80 128 GLN A CA 1
ATOM 1121 C C . GLN A 1 140 ? 51.045 18.673 -2.964 1.00 18.21 128 GLN A C 1
ATOM 1122 O O . GLN A 1 140 ? 50.009 18.025 -2.939 1.00 23.59 128 GLN A O 1
ATOM 1128 N N . HIS A 1 141 ? 52.238 18.110 -3.069 1.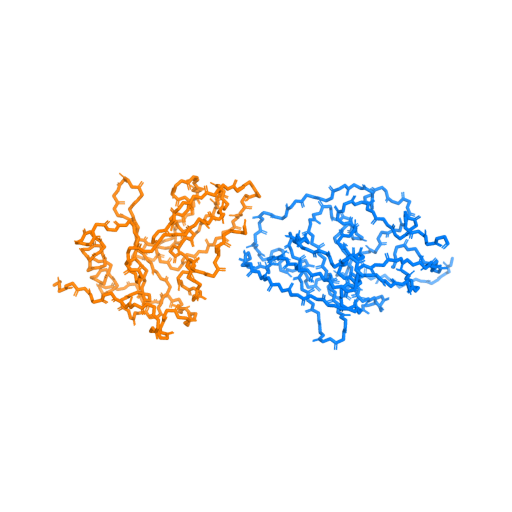00 22.85 129 HIS A N 1
ATOM 1129 C CA . HIS A 1 141 ? 52.376 16.669 -3.165 1.00 18.76 129 HIS A CA 1
ATOM 1130 C C . HIS A 1 141 ? 51.794 15.977 -1.930 1.00 20.88 129 HIS A C 1
ATOM 1131 O O . HIS A 1 141 ? 51.055 14.992 -2.048 1.00 19.98 129 HIS A O 1
ATOM 1138 N N . GLU A 1 142 ? 52.127 16.495 -0.750 1.00 15.31 130 GLU A N 1
ATOM 1139 C CA . GLU A 1 142 ? 51.644 15.937 0.516 1.00 16.51 130 GLU A CA 1
ATOM 1140 C C . GLU A 1 142 ? 50.168 16.236 0.680 1.00 18.15 130 GLU A C 1
ATOM 1141 O O . GLU A 1 142 ? 49.426 15.402 1.178 1.00 14.38 130 GLU A O 1
ATOM 1147 N N . PHE A 1 143 ? 49.753 17.438 0.279 1.00 13.69 131 PHE A N 1
ATOM 1148 C CA . PHE A 1 143 ? 48.347 17.816 0.353 1.00 10.50 131 PHE A CA 1
ATOM 1149 C C . PHE A 1 143 ? 47.554 16.825 -0.481 1.00 22.10 131 PHE A C 1
ATOM 1150 O O . PHE A 1 143 ? 46.512 16.326 -0.029 1.00 14.24 131 PHE A O 1
ATOM 1158 N N . ASP A 1 144 ? 48.053 16.521 -1.691 1.00 16.97 132 ASP A N 1
ATOM 1159 C CA . ASP A 1 144 ? 47.362 15.569 -2.564 1.00 17.05 132 ASP A CA 1
ATOM 1160 C C . ASP A 1 144 ? 47.041 14.266 -1.841 1.00 19.68 132 ASP A C 1
ATOM 1161 O O . ASP A 1 144 ? 45.946 13.720 -1.997 1.00 14.84 132 ASP A O 1
ATOM 1166 N N . HIS A 1 145 ? 47.989 13.773 -1.045 1.00 16.81 133 HIS A N 1
ATOM 1167 C CA . HIS A 1 145 ? 47.772 12.529 -0.317 1.00 16.94 133 HIS A CA 1
ATOM 1168 C C . HIS A 1 145 ? 46.486 12.552 0.521 1.00 21.47 133 HIS A C 1
ATOM 1169 O O . HIS A 1 145 ? 45.776 11.549 0.620 1.00 24.94 133 HIS A O 1
ATOM 1176 N N . LEU A 1 146 ? 46.194 13.701 1.117 1.00 18.52 134 LEU A N 1
ATOM 1177 C CA . LEU A 1 146 ? 45.022 13.846 1.965 1.00 16.75 134 LEU A CA 1
ATOM 1178 C C . LEU A 1 146 ? 43.723 13.705 1.174 1.00 12.81 134 LEU A C 1
ATOM 1179 O O . LEU A 1 146 ? 42.673 13.428 1.744 1.00 20.13 134 LEU A O 1
ATOM 1184 N N . ASN A 1 147 ? 43.790 13.899 -0.137 1.00 17.15 135 ASN A N 1
ATOM 1185 C CA . ASN A 1 147 ? 42.595 13.744 -0.952 1.00 25.12 135 ASN A CA 1
ATOM 1186 C C . ASN A 1 147 ? 42.663 12.452 -1.758 1.00 22.84 135 ASN A C 1
ATOM 1187 O O . ASN A 1 147 ? 41.897 12.254 -2.703 1.00 26.09 135 ASN A O 1
ATOM 1192 N N . GLY A 1 148 ? 43.589 11.579 -1.388 1.00 18.50 136 GLY A N 1
ATOM 1193 C CA . GLY A 1 148 ? 43.712 10.314 -2.093 1.00 20.35 136 GLY A CA 1
ATOM 1194 C C . GLY A 1 148 ? 44.299 10.437 -3.488 1.00 21.29 136 GLY A C 1
ATOM 1195 O O . GLY A 1 148 ? 44.104 9.554 -4.325 1.00 22.68 136 GLY A O 1
ATOM 1196 N N . VAL A 1 149 ? 45.005 11.538 -3.741 1.00 23.79 137 VAL A N 1
ATOM 1197 C CA . VAL A 1 149 ? 45.661 11.786 -5.036 1.00 17.85 137 VAL A CA 1
ATOM 1198 C C . VAL A 1 149 ? 47.146 11.454 -4.873 1.00 23.90 137 VAL A C 1
ATOM 1199 O O . VAL A 1 149 ? 47.791 11.845 -3.879 1.00 14.51 137 VAL A O 1
ATOM 1203 N N . LEU A 1 150 ? 47.678 10.722 -5.850 1.00 24.96 138 LEU A N 1
ATOM 1204 C CA . LEU A 1 150 ? 49.065 10.281 -5.831 1.00 23.05 138 LEU A CA 1
ATOM 1205 C C . LEU A 1 150 ? 49.783 10.766 -7.082 1.00 26.51 138 LEU A C 1
ATOM 1206 O O . LEU A 1 150 ? 49.138 11.185 -8.047 1.00 29.27 138 LEU A O 1
ATOM 1211 N N . ILE A 1 151 ? 51.113 10.698 -7.087 1.00 22.12 139 ILE A N 1
ATOM 1212 C CA . ILE A 1 151 ? 51.850 11.194 -8.236 1.00 23.26 139 ILE A CA 1
ATOM 1213 C C . ILE A 1 151 ? 51.437 10.610 -9.576 1.00 22.83 139 ILE A C 1
ATOM 1214 O O . ILE A 1 151 ? 51.416 11.330 -10.574 1.00 24.34 139 ILE A O 1
ATOM 1219 N N . ILE A 1 152 ? 51.101 9.324 -9.611 1.00 25.83 140 ILE A N 1
ATOM 1220 C CA . ILE A 1 152 ? 50.705 8.688 -10.873 1.00 29.89 140 ILE A CA 1
ATOM 1221 C C . ILE A 1 152 ? 49.422 9.263 -11.465 1.00 26.83 140 ILE A C 1
ATOM 1222 O O . ILE A 1 152 ? 49.115 9.045 -12.640 1.00 33.82 140 ILE A O 1
ATOM 1227 N N . ASP A 1 153 ? 48.655 9.976 -10.658 1.00 23.39 141 ASP A N 1
ATOM 1228 C CA . ASP A 1 153 ? 47.440 10.575 -11.176 1.00 24.95 141 ASP A CA 1
ATOM 1229 C C . ASP A 1 153 ? 47.807 11.887 -11.871 1.00 27.76 141 ASP A C 1
ATOM 1230 O O . ASP A 1 153 ? 46.965 12.516 -12.516 1.00 26.02 141 ASP A O 1
ATOM 1235 N N . ARG A 1 154 ? 49.066 12.297 -11.748 1.00 28.28 142 ARG A N 1
ATOM 1236 C CA . ARG A 1 154 ? 49.498 13.581 -12.315 1.00 36.66 142 ARG A CA 1
ATOM 1237 C C . ARG A 1 154 ? 50.661 13.559 -13.300 1.00 35.81 142 ARG A C 1
ATOM 1238 O O . ARG A 1 154 ? 51.324 14.580 -13.475 1.00 40.40 142 ARG A O 1
ATOM 1246 N N . ILE A 1 155 ? 50.939 12.432 -13.933 1.00 35.19 143 ILE A N 1
ATOM 1247 C CA . ILE A 1 155 ? 52.055 12.402 -14.869 1.00 39.34 143 ILE A CA 1
ATOM 1248 C C . ILE A 1 155 ? 51.873 13.485 -15.939 1.00 42.88 143 ILE A C 1
ATOM 1249 O O . ILE A 1 155 ? 50.785 13.665 -16.500 1.00 42.32 143 ILE A O 1
ATOM 1254 N N . SER A 1 156 ? 52.942 14.234 -16.182 1.00 42.20 144 SER A N 1
ATOM 1255 C CA . SER A 1 156 ? 52.905 15.303 -17.163 1.00 46.79 144 SER A CA 1
ATOM 1256 C C . SER A 1 156 ? 53.119 14.753 -18.566 1.00 47.98 144 SER A C 1
ATOM 1257 O O . SER A 1 156 ? 54.033 13.943 -18.796 1.00 39.84 144 SER A O 1
ATOM 1260 N N . PRO A 1 157 ? 52.263 15.174 -19.517 1.00 50.45 145 PRO A N 1
ATOM 1261 C CA . PRO A 1 157 ? 52.338 14.745 -20.916 1.00 51.25 145 PRO A CA 1
ATOM 1262 C C . PRO A 1 157 ? 53.454 15.500 -21.637 1.00 57.73 145 PRO A C 1
ATOM 1263 O O . PRO A 1 157 ? 53.806 16.607 -21.167 1.00 56.11 145 PRO A O 1
ATOM 1267 N N . HIS B 1 11 ? 37.175 48.543 43.694 1.00 40.51 -1 HIS B N 1
ATOM 1268 C CA . HIS B 1 11 ? 36.924 47.985 42.332 1.00 46.36 -1 HIS B CA 1
ATOM 1269 C C . HIS B 1 11 ? 36.884 49.054 41.265 1.00 46.21 -1 HIS B C 1
ATOM 1270 O O . HIS B 1 11 ? 35.846 49.290 40.648 1.00 53.69 -1 HIS B O 1
ATOM 1277 N N . HIS B 1 12 ? 38.007 49.712 41.049 1.00 44.91 0 HIS B N 1
ATOM 1278 C CA . HIS B 1 12 ? 38.065 50.722 40.018 1.00 44.51 0 HIS B CA 1
ATOM 1279 C C . HIS B 1 12 ? 37.977 49.949 38.697 1.00 39.44 0 HIS B C 1
ATOM 1280 O O . HIS B 1 12 ? 38.400 48.798 38.608 1.00 35.90 0 HIS B O 1
ATOM 1287 N N . MET B 1 13 ? 37.410 50.553 37.670 1.00 30.10 1 MET B N 1
ATOM 1288 C CA . MET B 1 13 ? 37.370 49.853 36.408 1.00 30.83 1 MET B CA 1
ATOM 1289 C C . MET B 1 13 ? 38.752 49.879 35.762 1.00 33.13 1 MET B C 1
ATOM 1290 O O . MET B 1 13 ? 39.532 50.809 35.979 1.00 32.10 1 MET B O 1
ATOM 1295 N N . TYR B 1 14 ? 39.059 48.856 34.973 1.00 28.75 2 TYR B N 1
ATOM 1296 C CA . TYR B 1 14 ? 40.337 48.798 34.270 1.00 29.50 2 TYR B CA 1
ATOM 1297 C C . TYR B 1 14 ? 40.293 49.659 33.035 1.00 27.69 2 TYR B C 1
ATOM 1298 O O . TYR B 1 14 ? 39.233 49.873 32.465 1.00 30.84 2 TYR B O 1
ATOM 1307 N N . ARG B 1 15 ? 41.448 50.141 32.604 1.00 27.18 3 ARG B N 1
ATOM 1308 C CA . ARG B 1 15 ? 41.474 50.901 31.369 1.00 29.18 3 ARG B CA 1
ATOM 1309 C C . ARG B 1 15 ? 41.682 49.835 30.299 1.00 25.14 3 ARG B C 1
ATOM 1310 O O . ARG B 1 15 ? 42.560 48.992 30.419 1.00 24.20 3 ARG B O 1
ATOM 1318 N N . ILE B 1 16 ? 40.863 49.851 29.264 1.00 26.35 4 ILE B N 1
ATOM 1319 C CA . ILE B 1 16 ? 41.027 48.870 28.215 1.00 25.45 4 ILE B CA 1
ATOM 1320 C C . ILE B 1 16 ? 42.136 49.304 27.259 1.00 22.31 4 ILE B C 1
ATOM 1321 O O . ILE B 1 16 ? 42.117 50.409 26.733 1.00 25.91 4 ILE B O 1
ATOM 1326 N N . ARG B 1 17 ? 43.128 48.437 27.077 1.00 23.47 5 ARG B N 1
ATOM 1327 C CA . ARG B 1 17 ? 44.246 48.714 26.179 1.00 23.22 5 ARG B CA 1
ATOM 1328 C C . ARG B 1 17 ? 43.705 48.664 24.744 1.00 28.74 5 ARG B C 1
ATOM 1329 O O . ARG B 1 17 ? 42.810 47.873 24.435 1.00 33.72 5 ARG B O 1
ATOM 1337 N N . VAL B 1 18 ? 44.247 49.502 23.871 1.00 23.32 6 VAL B N 1
ATOM 1338 C CA . VAL B 1 18 ? 43.801 49.562 22.481 1.00 27.34 6 VAL B CA 1
ATOM 1339 C C . VAL B 1 18 ? 44.877 49.049 21.529 1.00 25.91 6 VAL B C 1
ATOM 1340 O O . VAL B 1 18 ? 46.072 49.022 21.878 1.00 23.28 6 VAL B O 1
ATOM 1344 N N . PHE B 1 19 ? 44.452 48.650 20.328 1.00 21.99 7 PHE B N 1
ATOM 1345 C CA . PHE B 1 19 ? 45.384 48.162 19.313 1.00 22.79 7 PHE B CA 1
ATOM 1346 C C . PHE B 1 19 ? 46.552 49.133 19.235 1.00 24.40 7 PHE B C 1
ATOM 1347 O O . PHE B 1 19 ? 46.365 50.346 19.228 1.00 17.42 7 PHE B O 1
ATOM 1355 N N . GLY B 1 20 ? 47.759 48.587 19.185 1.00 31.93 8 GLY B N 1
ATOM 1356 C CA . GLY B 1 20 ? 48.941 49.424 19.145 1.00 30.29 8 GLY B CA 1
ATOM 1357 C C . GLY B 1 20 ? 49.692 49.172 20.427 1.00 28.85 8 GLY B C 1
ATOM 1358 O O . GLY B 1 20 ? 50.882 49.422 20.505 1.00 34.36 8 GLY B O 1
ATOM 1359 N N . ASP B 1 21 ? 48.984 48.684 21.442 1.00 24.84 9 ASP B N 1
ATOM 1360 C CA . ASP B 1 21 ? 49.615 48.378 22.716 1.00 22.03 9 ASP B CA 1
ATOM 1361 C C . ASP B 1 21 ? 50.274 47.012 22.538 1.00 28.47 9 ASP B C 1
ATOM 1362 O O . ASP B 1 21 ? 49.591 46.001 22.327 1.00 29.77 9 ASP B O 1
ATOM 1367 N N . PRO B 1 22 ? 51.611 46.953 22.622 1.00 28.48 10 PRO B N 1
ATOM 1368 C CA . PRO B 1 22 ? 52.294 45.664 22.450 1.00 27.48 10 PRO B CA 1
ATOM 1369 C C . PRO B 1 22 ? 51.835 44.544 23.380 1.00 28.14 10 PRO B C 1
ATOM 1370 O O . PRO B 1 22 ? 52.062 43.374 23.090 1.00 25.58 10 PRO B O 1
ATOM 1374 N N . VAL B 1 23 ? 51.195 44.890 24.495 1.00 28.82 11 VAL B N 1
ATOM 1375 C CA . VAL B 1 23 ? 50.744 43.862 25.421 1.00 22.06 11 VAL B CA 1
ATOM 1376 C C . VAL B 1 23 ? 49.704 42.937 24.761 1.00 21.82 11 VAL B C 1
ATOM 1377 O O . VAL B 1 23 ? 49.592 41.755 25.103 1.00 19.35 11 VAL B O 1
ATOM 1381 N N . LEU B 1 24 ? 48.965 43.471 23.795 1.00 20.09 12 LEU B N 1
ATOM 1382 C CA . LEU B 1 24 ? 47.958 42.676 23.087 1.00 20.60 12 LEU B CA 1
ATOM 1383 C C . LEU B 1 24 ? 48.586 41.699 22.095 1.00 22.66 12 LEU B C 1
ATOM 1384 O O . LEU B 1 24 ? 47.901 40.821 21.554 1.00 20.57 12 LEU B O 1
ATOM 1389 N N . ARG B 1 25 ? 49.889 41.837 21.860 1.00 18.03 13 ARG B N 1
ATOM 1390 C CA . ARG B 1 25 ? 50.572 40.953 20.921 1.00 21.09 13 ARG B CA 1
ATOM 1391 C C . ARG B 1 25 ? 51.451 39.902 21.588 1.00 26.14 13 ARG B C 1
ATOM 1392 O O . ARG B 1 25 ? 51.922 38.982 20.927 1.00 24.67 13 ARG B O 1
ATOM 1400 N N . LYS B 1 26 ? 51.684 40.025 22.889 1.00 26.48 14 LYS B N 1
ATOM 1401 C CA . LYS B 1 26 ? 52.519 39.029 23.572 1.00 30.74 14 LYS B CA 1
ATOM 1402 C C . LYS B 1 26 ? 51.716 37.746 23.762 1.00 27.67 14 LYS B C 1
ATOM 1403 O O . LYS B 1 26 ? 50.505 37.735 23.588 1.00 22.90 14 LYS B O 1
ATOM 1409 N N . ARG B 1 27 ? 52.384 36.650 24.085 1.00 21.69 15 ARG B N 1
ATOM 1410 C CA . ARG B 1 27 ? 51.638 35.445 24.343 1.00 25.85 15 ARG B CA 1
ATOM 1411 C C . ARG B 1 27 ? 51.517 35.408 25.858 1.00 21.76 15 ARG B C 1
ATOM 1412 O O . ARG B 1 27 ? 52.517 35.315 26.575 1.00 24.87 15 ARG B O 1
ATOM 1420 N N . ALA B 1 28 ? 50.291 35.493 26.348 1.00 19.29 16 ALA B N 1
ATOM 1421 C CA . ALA B 1 28 ? 50.048 35.497 27.791 1.00 21.23 16 ALA B CA 1
ATOM 1422 C C . ALA B 1 28 ? 50.573 34.249 28.498 1.00 27.00 16 ALA B C 1
ATOM 1423 O O . ALA B 1 28 ? 50.635 33.171 27.904 1.00 20.90 16 ALA B O 1
ATOM 1425 N N . LYS B 1 29 ? 50.919 34.395 29.779 1.00 22.69 17 LYS B N 1
ATOM 1426 C CA . LYS B 1 29 ? 51.452 33.282 30.568 1.00 27.59 17 LYS B CA 1
ATOM 1427 C C . LYS B 1 29 ? 50.397 32.712 31.514 1.00 26.06 17 LYS B C 1
ATOM 1428 O O . LYS B 1 29 ? 49.564 33.442 32.040 1.00 28.56 17 LYS B O 1
ATOM 1434 N N . PRO B 1 30 ? 50.427 31.397 31.747 1.00 26.48 18 PRO B N 1
ATOM 1435 C CA . PRO B 1 30 ? 49.429 30.815 32.641 1.00 26.01 18 PRO B CA 1
ATOM 1436 C C . PRO B 1 30 ? 49.389 31.391 34.038 1.00 32.82 18 PRO B C 1
ATOM 1437 O O . PRO B 1 30 ? 50.356 31.998 34.521 1.00 26.31 18 PRO B O 1
ATOM 1441 N N . VAL B 1 31 ? 48.230 31.208 34.662 1.00 28.60 19 VAL B N 1
ATOM 1442 C CA . VAL B 1 31 ? 47.978 31.656 36.020 1.00 28.13 19 VAL B CA 1
ATOM 1443 C C . VAL B 1 31 ? 48.444 30.533 36.936 1.00 28.85 19 VAL B C 1
ATOM 1444 O O . VAL B 1 31 ? 48.154 29.367 36.659 1.00 27.46 19 VAL B O 1
ATOM 1448 N N . THR B 1 32 ? 49.171 30.881 38.001 1.00 27.85 20 THR B N 1
ATOM 1449 C CA . THR B 1 32 ? 49.675 29.895 38.963 1.00 27.66 20 THR B CA 1
ATOM 1450 C C . THR B 1 32 ? 49.117 30.152 40.361 1.00 34.25 20 THR B C 1
ATOM 1451 O O . THR B 1 32 ? 48.964 29.226 41.149 1.00 35.17 20 THR B O 1
ATOM 1455 N N . LYS B 1 33 ? 48.810 31.409 40.673 1.00 35.00 21 LYS B N 1
ATOM 1456 C CA . LYS B 1 33 ? 48.248 31.729 41.986 1.00 37.43 21 LYS B CA 1
ATOM 1457 C C . LYS B 1 33 ? 46.743 31.920 41.870 1.00 34.22 21 LYS B C 1
ATOM 1458 O O . LYS B 1 33 ? 46.277 32.816 41.167 1.00 26.81 21 LYS B O 1
ATOM 1464 N N . PHE B 1 34 ? 45.990 31.055 42.539 1.00 32.85 22 PHE B N 1
ATOM 1465 C CA . PHE B 1 34 ? 44.542 31.157 42.542 1.00 34.33 22 PHE B CA 1
ATOM 1466 C C . PHE B 1 34 ? 44.222 31.695 43.915 1.00 35.41 22 PHE B C 1
ATOM 1467 O O . PHE B 1 34 ? 43.821 30.958 44.819 1.00 33.77 22 PHE B O 1
ATOM 1475 N N . ASP B 1 35 ? 44.442 32.992 44.066 1.00 33.26 23 ASP B N 1
ATOM 1476 C CA . ASP B 1 35 ? 44.231 33.650 45.336 1.00 34.07 23 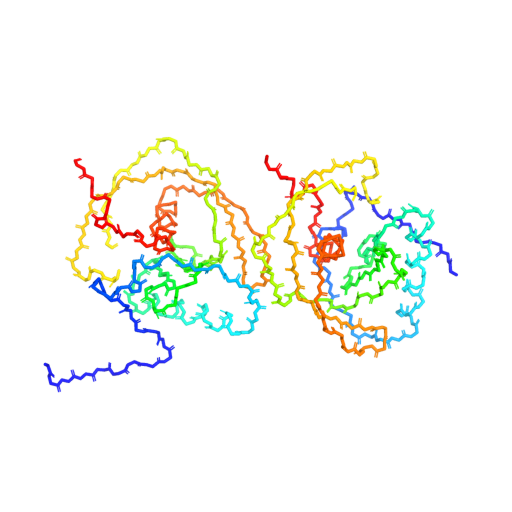ASP B CA 1
ATOM 1477 C C . ASP B 1 35 ? 43.134 34.708 45.254 1.00 36.92 23 ASP B C 1
ATOM 1478 O O . ASP B 1 35 ? 42.493 34.883 44.213 1.00 34.91 23 ASP B O 1
ATOM 1483 N N . GLU B 1 36 ? 42.927 35.415 46.357 1.00 24.59 24 GLU B N 1
ATOM 1484 C CA . GLU B 1 36 ? 41.899 36.436 46.411 1.00 32.29 24 GLU B CA 1
ATOM 1485 C C . GLU B 1 36 ? 42.190 37.535 45.401 1.00 29.46 24 GLU B C 1
ATOM 1486 O O . GLU B 1 36 ? 41.292 38.230 44.937 1.00 28.99 24 GLU B O 1
ATOM 1492 N N . ASN B 1 37 ? 43.453 37.685 45.049 1.00 27.05 25 ASN B N 1
ATOM 1493 C CA . ASN B 1 37 ? 43.818 38.718 44.110 1.00 31.95 25 ASN B CA 1
ATOM 1494 C C . ASN B 1 37 ? 43.244 38.408 42.718 1.00 32.30 25 ASN B C 1
ATOM 1495 O O . ASN B 1 37 ? 42.843 39.310 41.964 1.00 24.86 25 ASN B O 1
ATOM 1500 N N . LEU B 1 38 ? 43.224 37.126 42.379 1.00 25.87 26 LEU B N 1
ATOM 1501 C CA . LEU B 1 38 ? 42.741 36.721 41.075 1.00 27.27 26 LEU B CA 1
ATOM 1502 C C . LEU B 1 38 ? 41.247 36.999 41.047 1.00 24.14 26 LEU B C 1
ATOM 1503 O O . LEU B 1 38 ? 40.740 37.603 40.101 1.00 22.18 26 LEU B O 1
ATOM 1508 N N . LYS B 1 39 ? 40.559 36.591 42.110 1.00 19.12 27 LYS B N 1
ATOM 1509 C CA . LYS B 1 39 ? 39.112 36.783 42.208 1.00 27.08 27 LYS B CA 1
ATOM 1510 C C . LYS B 1 39 ? 38.704 38.249 42.035 1.00 23.55 27 LYS B C 1
ATOM 1511 O O . LYS B 1 39 ? 37.775 38.577 41.272 1.00 24.30 27 LYS B O 1
ATOM 1517 N N . LYS B 1 40 ? 39.418 39.134 42.720 1.00 17.71 28 LYS B N 1
ATOM 1518 C CA . LYS B 1 40 ? 39.143 40.562 42.653 1.00 19.84 28 LYS B CA 1
ATOM 1519 C C . LYS B 1 40 ? 39.410 41.082 41.247 1.00 29.13 28 LYS B C 1
ATOM 1520 O O . LYS B 1 40 ? 38.699 41.964 40.745 1.00 26.50 28 LYS B O 1
ATOM 1526 N N . THR B 1 41 ? 40.463 40.552 40.628 1.00 22.25 29 THR B N 1
ATOM 1527 C CA . THR B 1 41 ? 40.836 40.940 39.271 1.00 19.73 29 THR B CA 1
ATOM 1528 C C . THR B 1 41 ? 39.674 40.530 38.354 1.00 16.59 29 THR B C 1
ATOM 1529 O O . THR B 1 41 ? 39.248 41.284 37.478 1.00 24.08 29 THR B O 1
ATOM 1533 N N . ILE B 1 42 ? 39.165 39.326 38.573 1.00 12.52 30 ILE B N 1
ATOM 1534 C CA . ILE B 1 42 ? 38.068 38.804 37.773 1.00 16.92 30 ILE B CA 1
ATOM 1535 C C . ILE B 1 42 ? 36.814 39.689 37.953 1.00 22.80 30 ILE B C 1
ATOM 1536 O O . ILE B 1 42 ? 36.139 40.009 36.985 1.00 19.48 30 ILE B O 1
ATOM 1541 N N . GLU B 1 43 ? 36.532 40.118 39.182 1.00 23.07 31 GLU B N 1
ATOM 1542 C CA . GLU B 1 43 ? 35.372 40.984 39.441 1.00 22.31 31 GLU B CA 1
ATOM 1543 C C . GLU B 1 43 ? 35.488 42.302 38.686 1.00 25.91 31 GLU B C 1
ATOM 1544 O O . GLU B 1 43 ? 34.520 42.768 38.048 1.00 18.95 31 GLU B O 1
ATOM 1550 N N . ARG B 1 44 ? 36.673 42.902 38.744 1.00 16.86 32 ARG B N 1
ATOM 1551 C CA . ARG B 1 44 ? 36.898 44.153 38.035 1.00 19.77 32 ARG B CA 1
ATOM 1552 C C . ARG B 1 44 ? 36.761 43.961 36.529 1.00 17.57 32 ARG B C 1
ATOM 1553 O O . ARG B 1 44 ? 36.303 44.847 35.804 1.00 16.54 32 ARG B O 1
ATOM 1561 N N . MET B 1 45 ? 37.163 42.801 36.037 1.00 15.94 33 MET B N 1
ATOM 1562 C CA . MET B 1 45 ? 37.058 42.604 34.608 1.00 19.61 33 MET B CA 1
ATOM 1563 C C . MET B 1 45 ? 35.605 42.466 34.220 1.00 15.09 33 MET B C 1
ATOM 1564 O O . MET B 1 45 ? 35.183 42.980 33.183 1.00 17.35 33 MET B O 1
ATOM 1569 N N . ILE B 1 46 ? 34.832 41.787 35.064 1.00 18.04 34 ILE B N 1
ATOM 1570 C CA . ILE B 1 46 ? 33.427 41.624 34.764 1.00 17.42 34 ILE B CA 1
ATOM 1571 C C . ILE B 1 46 ? 32.775 43.005 34.787 1.00 18.03 34 ILE B C 1
ATOM 1572 O O . ILE B 1 46 ? 32.031 43.364 33.869 1.00 13.77 34 ILE B O 1
ATOM 1577 N N . GLU B 1 47 ? 33.078 43.777 35.831 1.00 16.47 35 GLU B N 1
ATOM 1578 C CA . GLU B 1 47 ? 32.552 45.129 35.990 1.00 17.95 35 GLU B CA 1
ATOM 1579 C C . GLU B 1 47 ? 32.910 45.997 34.782 1.00 20.71 35 GLU B C 1
ATOM 1580 O O . GLU B 1 47 ? 32.096 46.788 34.292 1.00 20.62 35 GLU B O 1
ATOM 1586 N N . THR B 1 48 ? 34.150 45.843 34.327 1.00 15.18 36 THR B N 1
ATOM 1587 C CA . THR B 1 48 ? 34.669 46.591 33.203 1.00 14.00 36 THR B CA 1
ATOM 1588 C C . THR B 1 48 ? 34.005 46.106 31.923 1.00 15.87 36 THR B C 1
ATOM 1589 O O . THR B 1 48 ? 33.561 46.899 31.097 1.00 15.95 36 THR B O 1
ATOM 1593 N N . MET B 1 49 ? 33.928 44.796 31.754 1.00 16.81 37 MET B N 1
ATOM 1594 C CA . MET B 1 49 ? 33.297 44.271 30.556 1.00 17.38 37 MET B CA 1
ATOM 1595 C C . MET B 1 49 ? 31.858 44.776 30.472 1.00 18.72 37 MET B C 1
ATOM 1596 O O . MET B 1 49 ? 31.428 45.252 29.420 1.00 18.87 37 MET B O 1
ATOM 1601 N N . TYR B 1 50 ? 31.120 44.716 31.582 1.00 12.81 38 TYR B N 1
ATOM 1602 C CA . TYR B 1 50 ? 29.728 45.153 31.538 1.00 15.97 38 TYR B CA 1
ATOM 1603 C C . TYR B 1 50 ? 29.587 46.640 31.324 1.00 20.59 38 TYR B C 1
ATOM 1604 O O . TYR B 1 50 ? 28.721 47.099 30.568 1.00 15.03 38 TYR B O 1
ATOM 1613 N N . HIS B 1 51 ? 30.451 47.394 31.987 1.00 19.86 39 HIS B N 1
ATOM 1614 C CA . HIS B 1 51 ? 30.420 48.837 31.884 1.00 11.13 39 HIS B CA 1
ATOM 1615 C C . HIS B 1 51 ? 30.471 49.305 30.435 1.00 19.77 39 HIS B C 1
ATOM 1616 O O . HIS B 1 51 ? 29.832 50.296 30.061 1.00 20.48 39 HIS B O 1
ATOM 1623 N N . TYR B 1 52 ? 31.238 48.593 29.619 1.00 21.86 40 TYR B N 1
ATOM 1624 C CA . TYR B 1 52 ? 31.358 48.932 28.204 1.00 18.46 40 TYR B CA 1
ATOM 1625 C C . TYR B 1 52 ? 30.457 48.090 27.321 1.00 21.88 40 TYR B C 1
ATOM 1626 O O . TYR B 1 52 ? 30.703 47.965 26.129 1.00 23.75 40 TYR B O 1
ATOM 1635 N N . ASP B 1 53 ? 29.410 47.520 27.906 1.00 19.33 41 ASP B N 1
ATOM 1636 C CA . ASP B 1 53 ? 28.479 46.698 27.152 1.00 22.03 41 ASP B CA 1
ATOM 1637 C C . ASP B 1 53 ? 29.158 45.655 26.269 1.00 21.14 41 ASP B C 1
ATOM 1638 O O . ASP B 1 53 ? 28.727 45.429 25.136 1.00 18.45 41 ASP B O 1
ATOM 1643 N N . GLY B 1 54 ? 30.205 45.015 26.784 1.00 18.70 42 GLY B N 1
ATOM 1644 C CA . GLY B 1 54 ? 30.908 44.006 26.002 1.00 19.82 42 GLY B CA 1
ATOM 1645 C C . GLY B 1 54 ? 30.418 42.611 26.328 1.00 22.55 42 GLY B C 1
ATOM 1646 O O . GLY B 1 54 ? 29.583 42.445 27.216 1.00 19.10 42 GLY B O 1
ATOM 1647 N N . VAL B 1 55 ? 30.939 41.604 25.630 1.00 18.57 43 VAL B N 1
ATOM 1648 C CA . VAL B 1 55 ? 30.534 40.241 25.895 1.00 13.25 43 VAL B CA 1
ATOM 1649 C C . VAL B 1 55 ? 31.760 39.400 26.279 1.00 17.20 43 VAL B C 1
ATOM 1650 O O . VAL B 1 55 ? 31.641 38.250 26.726 1.00 17.93 43 VAL B O 1
ATOM 1654 N N . GLY B 1 56 ? 32.931 40.009 26.138 1.00 12.85 44 GLY B N 1
ATOM 1655 C CA . GLY B 1 56 ? 34.175 39.347 26.459 1.00 15.06 44 GLY B CA 1
ATOM 1656 C C . GLY B 1 56 ? 35.250 40.357 26.789 1.00 15.59 44 GLY B C 1
ATOM 1657 O O . GLY B 1 56 ? 35.246 41.473 26.265 1.00 18.50 44 GLY B O 1
ATOM 1658 N N . LEU B 1 57 ? 36.167 39.973 27.672 1.00 12.66 45 LEU B N 1
ATOM 1659 C CA . LEU B 1 57 ? 37.283 40.838 28.047 1.00 16.27 45 LEU B CA 1
ATOM 1660 C C . LEU B 1 57 ? 38.386 39.926 28.537 1.00 19.74 45 LEU B C 1
ATOM 1661 O O . LEU B 1 57 ? 38.191 39.165 29.484 1.00 14.94 45 LEU B O 1
ATOM 1666 N N . ALA B 1 58 ? 39.542 39.985 27.882 1.00 17.06 46 ALA B N 1
ATOM 1667 C CA . ALA B 1 58 ? 40.642 39.108 28.262 1.00 17.92 46 ALA B CA 1
ATOM 1668 C C . ALA B 1 58 ? 41.716 39.855 29.040 1.00 16.51 46 ALA B C 1
ATOM 1669 O O . ALA B 1 58 ? 41.884 41.061 28.871 1.00 13.15 46 ALA B O 1
ATOM 1671 N N . ALA B 1 59 ? 42.449 39.136 29.888 1.00 15.67 47 ALA B N 1
ATOM 1672 C CA . ALA B 1 59 ? 43.483 39.772 30.704 1.00 21.10 47 ALA B CA 1
ATOM 1673 C C . ALA B 1 59 ? 44.409 40.749 29.957 1.00 19.41 47 ALA B C 1
ATOM 1674 O O . ALA B 1 59 ? 44.632 41.869 30.403 1.00 18.01 47 ALA B O 1
ATOM 1676 N N . PRO B 1 60 ? 44.945 40.349 28.798 1.00 21.21 48 PRO B N 1
ATOM 1677 C CA . PRO B 1 60 ? 45.823 41.323 28.138 1.00 20.47 48 PRO B CA 1
ATOM 1678 C C . PRO B 1 60 ? 45.151 42.641 27.809 1.00 20.17 48 PRO B C 1
ATOM 1679 O O . PRO B 1 60 ? 45.823 43.661 27.671 1.00 19.68 48 PRO B O 1
ATOM 1683 N N . GLN B 1 61 ? 43.831 42.635 27.678 1.00 17.67 49 GLN B N 1
ATOM 1684 C CA . GLN B 1 61 ? 43.128 43.868 27.344 1.00 16.85 49 GLN B CA 1
ATOM 1685 C C . GLN B 1 61 ? 43.136 44.858 28.481 1.00 15.62 49 GLN B C 1
ATOM 1686 O O . GLN B 1 61 ? 42.839 46.039 28.285 1.00 18.19 49 GLN B O 1
ATOM 1692 N N . VAL B 1 62 ? 43.472 44.389 29.674 1.00 15.15 50 VAL B N 1
ATOM 1693 C CA . VAL B 1 62 ? 43.547 45.301 30.803 1.00 21.54 50 VAL B CA 1
ATOM 1694 C C . VAL B 1 62 ? 44.964 45.300 31.317 1.00 22.32 50 VAL B C 1
ATOM 1695 O O . VAL B 1 62 ? 45.195 45.462 32.510 1.00 26.49 50 VAL B O 1
ATOM 1699 N N . GLY B 1 63 ? 45.903 45.073 30.395 1.00 25.83 51 GLY B N 1
ATOM 1700 C CA . GLY B 1 63 ? 47.331 45.075 30.709 1.00 27.63 51 GLY B CA 1
ATOM 1701 C C . GLY B 1 63 ? 47.940 43.898 31.454 1.00 27.23 51 GLY B C 1
ATOM 1702 O O . GLY B 1 63 ? 49.111 43.928 31.814 1.00 23.21 51 GLY B O 1
ATOM 1703 N N . ILE B 1 64 ? 47.167 42.846 31.669 1.00 25.05 52 ILE B N 1
ATOM 1704 C CA . ILE B 1 64 ? 47.657 41.684 32.408 1.00 24.68 52 ILE B CA 1
ATOM 1705 C C . ILE B 1 64 ? 48.014 40.583 31.425 1.00 26.27 52 ILE B C 1
ATOM 1706 O O . ILE B 1 64 ? 47.136 39.951 30.834 1.00 20.88 52 ILE B O 1
ATOM 1711 N N . SER B 1 65 ? 49.308 40.344 31.252 1.00 26.30 53 SER B N 1
ATOM 1712 C CA . SER B 1 65 ? 49.734 39.350 30.281 1.00 23.80 53 SER B CA 1
ATOM 1713 C C . SER B 1 65 ? 49.666 37.924 30.787 1.00 22.31 53 SER B C 1
ATOM 1714 O O . SER B 1 65 ? 50.639 37.182 30.706 1.00 27.98 53 SER B O 1
ATOM 1717 N N . GLN B 1 66 ? 48.494 37.543 31.287 1.00 23.67 54 GLN B N 1
ATOM 1718 C CA . GLN B 1 66 ? 48.273 36.209 31.815 1.00 21.29 54 GLN B CA 1
ATOM 1719 C C . GLN B 1 66 ? 47.109 35.555 31.111 1.00 21.98 54 GLN B C 1
ATOM 1720 O O . GLN B 1 66 ? 46.263 36.237 30.538 1.00 26.13 54 GLN B O 1
ATOM 1726 N N . ARG B 1 67 ? 47.042 34.232 31.192 1.00 24.78 55 ARG B N 1
ATOM 1727 C CA . ARG B 1 67 ? 46.025 33.488 30.478 1.00 21.51 55 ARG B CA 1
ATOM 1728 C C . ARG B 1 67 ? 44.635 33.308 31.074 1.00 21.45 55 ARG B C 1
ATOM 1729 O O . ARG B 1 67 ? 44.290 32.247 31.615 1.00 15.64 55 ARG B O 1
ATOM 1737 N N . PHE B 1 68 ? 43.838 34.374 30.995 1.00 20.83 56 PHE B N 1
ATOM 1738 C CA . PHE B 1 68 ? 42.466 34.300 31.461 1.00 17.69 56 PHE B CA 1
ATOM 1739 C C . PHE B 1 68 ? 41.609 35.395 30.862 1.00 20.34 56 PHE B C 1
ATOM 1740 O O . PHE B 1 68 ? 42.125 36.370 30.315 1.00 13.95 56 PHE B O 1
ATOM 1748 N N . PHE B 1 69 ? 40.297 35.174 30.907 1.00 13.80 57 PHE B N 1
ATOM 1749 C CA . PHE B 1 69 ? 39.331 36.148 30.426 1.00 21.48 57 PHE B CA 1
ATOM 1750 C C . PHE B 1 69 ? 37.991 35.914 31.077 1.00 19.85 57 PHE B C 1
ATOM 1751 O O . PHE B 1 69 ? 37.808 34.951 31.829 1.00 15.85 57 PHE B O 1
ATOM 1759 N N . VAL B 1 70 ? 37.073 36.840 30.841 1.00 19.53 58 VAL B N 1
ATOM 1760 C CA . VAL B 1 70 ? 35.717 36.675 31.328 1.00 15.82 58 VAL B CA 1
ATOM 1761 C C . VAL B 1 70 ? 34.896 36.854 30.078 1.00 12.70 58 VAL B C 1
ATOM 1762 O O . VAL B 1 70 ? 35.345 37.488 29.127 1.00 12.07 58 VAL B O 1
ATOM 1766 N N . MET B 1 71 ? 33.713 36.254 30.062 1.00 11.69 59 MET B N 1
ATOM 1767 C CA . MET B 1 71 ? 32.818 36.382 28.936 1.00 18.43 59 MET B CA 1
ATOM 1768 C C . MET B 1 71 ? 31.384 36.216 29.435 1.00 25.23 59 MET B C 1
ATOM 1769 O O . MET B 1 71 ? 31.143 35.682 30.531 1.00 19.25 59 MET B O 1
ATOM 1774 N N . ASP B 1 72 ? 30.431 36.709 28.653 1.00 15.11 60 ASP B N 1
ATOM 1775 C CA . ASP B 1 72 ? 29.029 36.526 29.007 1.00 21.62 60 ASP B CA 1
ATOM 1776 C C . ASP B 1 72 ? 28.370 36.303 27.664 1.00 18.28 60 ASP B C 1
ATOM 1777 O O . ASP B 1 72 ? 28.239 37.218 26.869 1.00 19.87 60 ASP B O 1
ATOM 1782 N N . VAL B 1 73 ? 27.976 35.072 27.402 1.00 20.63 61 VAL B N 1
ATOM 1783 C CA . VAL B 1 73 ? 27.363 34.775 26.124 1.00 25.49 61 VAL B CA 1
ATOM 1784 C C . VAL B 1 73 ? 25.849 34.763 26.205 1.00 27.95 61 VAL B C 1
ATOM 1785 O O . VAL B 1 73 ? 25.180 34.216 25.341 1.00 34.12 61 VAL B O 1
ATOM 1789 N N . GLY B 1 74 ? 25.318 35.389 27.252 1.00 29.05 62 GLY B N 1
ATOM 1790 C CA . GLY B 1 74 ? 23.881 35.473 27.422 1.00 30.76 62 GLY B CA 1
ATOM 1791 C C . GLY B 1 74 ? 23.369 34.911 28.734 1.00 27.70 62 GLY B C 1
ATOM 1792 O O . GLY B 1 74 ? 22.261 35.236 29.158 1.00 29.64 62 GLY B O 1
ATOM 1793 N N . ASN B 1 75 ? 24.177 34.081 29.380 1.00 19.27 63 ASN B N 1
ATOM 1794 C CA . ASN B 1 75 ? 23.784 33.440 30.635 1.00 26.88 63 ASN B CA 1
ATOM 1795 C C . ASN B 1 75 ? 24.436 33.987 31.896 1.00 23.94 63 ASN B C 1
ATOM 1796 O O . ASN B 1 75 ? 24.222 33.458 32.988 1.00 24.93 63 ASN B O 1
ATOM 1801 N N . GLY B 1 76 ? 25.223 35.040 31.763 1.00 20.88 64 GLY B N 1
ATOM 1802 C CA . GLY B 1 76 ? 25.899 35.551 32.939 1.00 20.32 64 GLY B CA 1
ATOM 1803 C C . GLY B 1 76 ? 27.403 35.442 32.735 1.00 25.36 64 GLY B C 1
ATOM 1804 O O . GLY B 1 76 ? 27.865 34.690 31.871 1.00 17.17 64 GLY B O 1
ATOM 1805 N N . PRO B 1 77 ? 28.198 36.161 33.539 1.00 24.69 65 PRO B N 1
ATOM 1806 C CA . PRO B 1 77 ? 29.649 36.106 33.378 1.00 22.12 65 PRO B CA 1
ATOM 1807 C C . PRO B 1 77 ? 30.280 34.761 33.697 1.00 18.72 65 PRO B C 1
ATOM 1808 O O . PRO B 1 77 ? 29.897 34.090 34.654 1.00 21.87 65 PRO B O 1
ATOM 1812 N N . VAL B 1 78 ? 31.227 34.359 32.855 1.00 18.75 66 VAL B N 1
ATOM 1813 C CA . VAL B 1 78 ? 31.958 33.110 33.042 1.00 19.57 66 VAL B CA 1
ATOM 1814 C C . VAL B 1 78 ? 33.432 33.476 33.119 1.00 24.88 66 VAL B C 1
ATOM 1815 O O . VAL B 1 78 ? 33.957 34.149 32.231 1.00 19.54 66 VAL B O 1
ATOM 1819 N N . ALA B 1 79 ? 34.088 33.045 34.193 1.00 24.90 67 ALA B N 1
ATOM 1820 C CA . ALA B 1 79 ? 35.503 33.316 34.388 1.00 15.99 67 ALA B CA 1
ATOM 1821 C C . ALA B 1 79 ? 36.272 32.131 33.824 1.00 19.79 67 ALA B C 1
ATOM 1822 O O . ALA B 1 79 ? 36.036 30.984 34.218 1.00 19.96 67 ALA B O 1
ATOM 1824 N N . VAL B 1 80 ? 37.197 32.398 32.907 1.00 17.89 68 VAL B N 1
ATOM 1825 C CA . VAL B 1 80 ? 37.950 31.314 32.282 1.00 18.16 68 VAL B CA 1
ATOM 1826 C C . VAL B 1 80 ? 39.432 31.481 32.558 1.00 19.58 68 VAL B C 1
ATOM 1827 O O . VAL B 1 80 ? 40.067 32.426 32.102 1.00 17.43 68 VAL B O 1
ATOM 1831 N N . ILE B 1 81 ? 39.984 30.550 33.317 1.00 17.83 69 ILE B N 1
ATOM 1832 C CA . ILE B 1 81 ? 41.392 30.624 33.641 1.00 15.96 69 ILE B CA 1
ATOM 1833 C C . ILE B 1 81 ? 42.180 29.465 33.026 1.00 18.82 69 ILE B C 1
ATOM 1834 O O . ILE B 1 81 ? 41.753 28.306 33.079 1.00 19.76 69 ILE B O 1
ATOM 1839 N N . ASN B 1 82 ? 43.319 29.801 32.420 1.00 16.83 70 ASN B N 1
ATOM 1840 C CA . ASN B 1 82 ? 44.189 28.813 31.790 1.00 17.89 70 ASN B CA 1
ATOM 1841 C C . ASN B 1 82 ? 43.404 27.935 30.825 1.00 15.72 70 ASN B C 1
ATOM 1842 O O . ASN B 1 82 ? 43.453 26.718 30.886 1.00 19.55 70 ASN B O 1
ATOM 1847 N N . PRO B 1 83 ? 42.652 28.550 29.918 1.00 13.58 71 PRO B N 1
ATOM 1848 C CA . PRO B 1 83 ? 41.905 27.701 28.993 1.00 11.39 71 PRO B CA 1
ATOM 1849 C C . PRO B 1 83 ? 42.804 26.933 28.031 1.00 14.69 71 PRO B C 1
ATOM 1850 O O . PRO B 1 83 ? 43.927 27.351 27.723 1.00 18.06 71 PRO B O 1
ATOM 1854 N N . GLU B 1 84 ? 42.268 25.816 27.560 1.00 18.49 72 GLU B N 1
ATOM 1855 C CA . GLU B 1 84 ? 42.903 24.958 26.572 1.00 22.39 72 GLU B CA 1
ATOM 1856 C C . GLU B 1 84 ? 41.746 24.559 25.652 1.00 22.41 72 GLU B C 1
ATOM 1857 O O . GLU B 1 84 ? 40.644 24.290 26.118 1.00 18.33 72 GLU B O 1
ATOM 1863 N N . ILE B 1 85 ? 41.978 24.550 24.349 1.00 23.70 73 ILE B N 1
ATOM 1864 C CA . ILE B 1 85 ? 40.926 24.136 23.439 1.00 24.12 73 ILE B CA 1
ATOM 1865 C C . ILE B 1 85 ? 41.347 22.716 23.091 1.00 26.22 73 ILE B C 1
ATOM 1866 O O . ILE B 1 85 ? 42.366 22.485 22.430 1.00 19.88 73 ILE B O 1
ATOM 1871 N N . LEU B 1 86 ? 40.572 21.767 23.588 1.00 26.07 74 LEU B N 1
ATOM 1872 C CA . LEU B 1 86 ? 40.882 20.369 23.411 1.00 22.25 74 LEU B CA 1
ATOM 1873 C C . LEU B 1 86 ? 40.498 19.845 22.048 1.00 27.74 74 LEU B C 1
ATOM 1874 O O . LEU B 1 86 ? 41.262 19.108 21.441 1.00 20.59 74 LEU B O 1
ATOM 1879 N N . GLU B 1 87 ? 39.327 20.238 21.559 1.00 18.66 75 GLU B N 1
ATOM 1880 C CA . GLU B 1 87 ? 38.857 19.737 20.286 1.00 20.62 75 GLU B CA 1
ATOM 1881 C C . GLU B 1 87 ? 38.243 20.846 19.484 1.00 23.96 75 GLU B C 1
ATOM 1882 O O . GLU B 1 87 ? 37.683 21.790 20.034 1.00 27.33 75 GLU B O 1
ATOM 1888 N N . ILE B 1 88 ? 38.357 20.724 18.170 1.00 23.41 76 ILE B N 1
ATOM 1889 C CA . ILE B 1 88 ? 37.835 21.725 17.272 1.00 21.33 76 ILE B CA 1
ATOM 1890 C C . ILE B 1 88 ? 37.087 21.046 16.136 1.00 25.27 76 ILE B C 1
ATOM 1891 O O . ILE B 1 88 ? 37.633 20.215 15.409 1.00 26.98 76 ILE B O 1
ATOM 1896 N N . ASP B 1 89 ? 35.823 21.402 15.991 1.00 23.41 77 ASP B N 1
ATOM 1897 C CA . ASP B 1 89 ? 34.996 20.838 14.942 1.00 24.20 77 ASP B CA 1
ATOM 1898 C C . ASP B 1 89 ? 35.375 21.484 13.604 1.00 21.93 77 ASP B C 1
ATOM 1899 O O . ASP B 1 89 ? 35.649 22.675 13.547 1.00 22.36 77 ASP B O 1
ATOM 1904 N N . PRO B 1 90 ? 35.419 20.700 12.512 1.00 25.16 78 PRO B N 1
ATOM 1905 C CA . PRO B 1 90 ? 35.782 21.311 11.228 1.00 22.91 78 PRO B CA 1
ATOM 1906 C C . PRO B 1 90 ? 34.704 22.216 10.618 1.00 25.74 78 PRO B C 1
ATOM 1907 O O . PRO B 1 90 ? 35.001 23.021 9.738 1.00 23.64 78 PRO B O 1
ATOM 1911 N N . GLU B 1 91 ? 33.461 22.087 11.077 1.00 19.09 79 GLU B N 1
ATOM 1912 C CA . GLU B 1 91 ? 32.379 22.931 10.552 1.00 24.69 79 GLU B CA 1
ATOM 1913 C C . GLU B 1 91 ? 32.578 24.350 11.063 1.00 19.70 79 GLU B C 1
ATOM 1914 O O . GLU B 1 91 ? 32.674 24.578 12.261 1.00 21.82 79 GLU B O 1
ATOM 1920 N N . THR B 1 92 ? 32.603 25.311 10.165 1.00 22.19 80 THR B N 1
ATOM 1921 C CA . THR B 1 92 ? 32.807 26.682 10.583 1.00 22.26 80 THR B CA 1
ATOM 1922 C C . THR B 1 92 ? 31.609 27.526 10.172 1.00 25.88 80 THR B C 1
ATOM 1923 O O . THR B 1 92 ? 30.729 27.077 9.441 1.00 22.44 80 THR B O 1
ATOM 1927 N N . GLU B 1 93 ? 31.609 28.770 10.628 1.00 29.36 81 GLU B N 1
ATOM 1928 C CA . GLU B 1 93 ? 30.544 29.708 10.338 1.00 25.06 81 GLU B CA 1
ATOM 1929 C C . GLU B 1 93 ? 31.228 31.063 10.399 1.00 24.91 81 GLU B C 1
ATOM 1930 O O . GLU B 1 93 ? 32.158 31.252 11.178 1.00 19.89 81 GLU B O 1
ATOM 1936 N N . VAL B 1 94 ? 30.775 31.998 9.583 1.00 20.17 82 VAL B N 1
ATOM 1937 C CA . VAL B 1 94 ? 31.342 33.327 9.581 1.00 24.97 82 VAL B CA 1
ATOM 1938 C C . VAL B 1 94 ? 30.344 34.294 10.205 1.00 24.94 82 VAL B C 1
ATOM 1939 O O . VAL B 1 94 ? 29.152 34.151 10.011 1.00 25.43 82 VAL B O 1
ATOM 1943 N N . ALA B 1 95 ? 30.840 35.247 10.988 1.00 23.00 83 ALA B N 1
ATOM 1944 C CA . ALA B 1 95 ? 30.003 36.270 11.599 1.00 23.03 83 ALA B CA 1
ATOM 1945 C C . ALA B 1 95 ? 30.875 37.479 11.933 1.00 22.00 83 ALA B C 1
ATOM 1946 O O . ALA B 1 95 ? 32.102 37.391 11.917 1.00 22.79 83 ALA B O 1
ATOM 1948 N N . GLU B 1 96 ? 30.222 38.603 12.216 1.00 15.18 84 GLU B N 1
ATOM 1949 C CA . GLU B 1 96 ? 30.881 39.845 12.581 1.00 19.19 84 GLU B CA 1
ATOM 1950 C C . GLU B 1 96 ? 31.315 39.869 14.033 1.00 18.81 84 GLU B C 1
ATOM 1951 O O . GLU B 1 96 ? 30.589 39.442 14.928 1.00 21.77 84 GLU B O 1
ATOM 1957 N N . GLU B 1 97 ? 32.509 40.393 14.264 1.00 17.93 85 GLU B N 1
ATOM 1958 C CA . GLU B 1 97 ? 33.029 40.503 15.607 1.00 17.55 85 GLU B CA 1
ATOM 1959 C C . GLU B 1 97 ? 33.646 41.888 15.751 1.00 13.60 85 GLU B C 1
ATOM 1960 O O . GLU B 1 97 ? 34.326 42.376 14.852 1.00 20.36 85 GLU B O 1
ATOM 1966 N N . GLY B 1 98 ? 33.382 42.509 16.889 1.00 19.38 86 GLY B N 1
ATOM 1967 C CA . GLY B 1 98 ? 33.933 43.810 17.195 1.00 17.89 86 GLY B CA 1
ATOM 1968 C C . GLY B 1 98 ? 34.888 43.522 18.330 1.00 22.39 86 GLY B C 1
ATOM 1969 O O . GLY B 1 98 ? 35.071 42.364 18.699 1.00 17.85 86 GLY B O 1
ATOM 1979 N N . LEU B 1 100 ? 36.478 45.597 22.069 1.00 16.96 88 LEU B N 1
ATOM 1980 C CA . LEU B 1 100 ? 36.630 46.795 22.885 1.00 24.86 88 LEU B CA 1
ATOM 1981 C C . LEU B 1 100 ? 37.985 47.491 22.655 1.00 25.98 88 LEU B C 1
ATOM 1982 O O . LEU B 1 100 ? 38.081 48.710 22.756 1.00 24.90 88 LEU B O 1
ATOM 1987 N N . SER B 1 101 ? 39.022 46.737 22.305 1.00 16.09 89 SER B N 1
ATOM 1988 C CA . SER B 1 101 ? 40.329 47.368 22.097 1.00 19.84 89 SER B CA 1
ATOM 1989 C C . SER B 1 101 ? 40.449 48.070 20.752 1.00 19.00 89 SER B C 1
ATOM 1990 O O . SER B 1 101 ? 41.474 48.674 20.458 1.00 23.19 89 SER B O 1
ATOM 1993 N N . PHE B 1 102 ? 39.400 47.995 19.941 1.00 19.61 90 PHE B N 1
ATOM 1994 C CA . PHE B 1 102 ? 39.406 48.642 18.628 1.00 21.70 90 PHE B CA 1
ATOM 1995 C C . PHE B 1 102 ? 37.956 49.032 18.336 1.00 24.72 90 PHE B C 1
ATOM 1996 O O . PHE B 1 102 ? 37.324 48.510 17.422 1.00 29.43 90 PHE B O 1
ATOM 2004 N N . PRO B 1 103 ? 37.424 49.984 19.113 1.00 23.70 91 PRO B N 1
ATOM 2005 C CA . PRO B 1 103 ? 36.050 50.492 19.025 1.00 27.28 91 PRO B CA 1
ATOM 2006 C C . PRO B 1 103 ? 35.465 50.810 17.666 1.00 24.61 91 PRO B C 1
ATOM 2007 O O . PRO B 1 103 ? 36.125 51.407 16.820 1.00 21.90 91 PRO B O 1
ATOM 2011 N N . GLU B 1 104 ? 34.216 50.374 17.471 1.00 24.80 92 GLU B N 1
ATOM 2012 C CA . GLU B 1 104 ? 33.466 50.625 16.241 1.00 27.75 92 GLU B CA 1
ATOM 2013 C C . GLU B 1 104 ? 33.910 49.871 14.984 1.00 23.93 92 GLU B C 1
ATOM 2014 O O . GLU B 1 104 ? 33.318 50.039 13.909 1.00 31.46 92 GLU B O 1
ATOM 2020 N N . ILE B 1 105 ? 34.947 49.054 15.098 1.00 18.21 93 ILE B N 1
ATOM 2021 C CA . ILE B 1 105 ? 35.418 48.300 13.941 1.00 20.03 93 ILE B CA 1
ATOM 2022 C C . ILE B 1 105 ? 34.950 46.847 14.045 1.00 21.86 93 ILE B C 1
ATOM 2023 O O . ILE B 1 105 ? 35.166 46.178 15.061 1.00 19.79 93 ILE B O 1
ATOM 2028 N N . PHE B 1 106 ? 34.278 46.387 12.991 1.00 19.04 94 PHE B N 1
ATOM 2029 C CA . PHE B 1 106 ? 33.757 45.023 12.918 1.00 20.01 94 PHE B CA 1
ATOM 2030 C C . PHE B 1 106 ? 34.307 44.284 11.721 1.00 20.80 94 PHE B C 1
ATOM 2031 O O . PHE B 1 106 ? 34.412 44.827 10.621 1.00 26.04 94 PHE B O 1
ATOM 2039 N N . VAL B 1 107 ? 34.665 43.030 11.950 1.00 18.86 95 VAL B N 1
ATOM 2040 C CA . VAL B 1 107 ? 35.251 42.208 10.914 1.00 23.06 95 VAL B CA 1
ATOM 2041 C C . VAL B 1 107 ? 34.592 40.843 10.862 1.00 23.84 95 VAL B C 1
ATOM 2042 O O . VAL B 1 107 ? 34.293 40.234 11.890 1.00 21.84 95 VAL B O 1
ATOM 2046 N N . GLU B 1 108 ? 34.347 40.373 9.650 1.00 23.75 96 GLU B N 1
ATOM 2047 C CA . GLU B 1 108 ? 33.728 39.079 9.482 1.00 23.69 96 GLU B CA 1
ATOM 2048 C C . GLU B 1 108 ? 34.823 38.047 9.703 1.00 24.31 96 GLU B C 1
ATOM 2049 O O . GLU B 1 108 ? 35.900 38.120 9.105 1.00 22.66 96 GLU B O 1
ATOM 2055 N N . ILE B 1 109 ? 34.554 37.113 10.609 1.00 17.81 97 ILE B N 1
ATOM 2056 C CA . ILE B 1 109 ? 35.516 36.085 10.963 1.00 20.30 97 ILE B CA 1
ATOM 2057 C C . ILE B 1 109 ? 34.921 34.683 10.944 1.00 22.80 97 ILE B C 1
ATOM 2058 O O . ILE B 1 109 ? 33.798 34.457 11.431 1.00 19.41 97 ILE B O 1
ATOM 2063 N N . GLU B 1 110 ? 35.676 33.746 10.374 1.00 20.56 98 GLU B N 1
ATOM 2064 C CA . GLU B 1 110 ? 35.256 32.352 10.329 1.00 21.74 98 GLU B CA 1
ATOM 2065 C C . GLU B 1 110 ? 35.729 31.647 11.617 1.00 23.85 98 GLU B C 1
ATOM 2066 O O . GLU B 1 110 ? 36.910 31.701 11.986 1.00 24.43 98 GLU B O 1
ATOM 2072 N N . ARG B 1 111 ? 34.795 31.006 12.313 1.00 15.70 99 ARG B N 1
ATOM 2073 C CA . ARG B 1 111 ? 35.098 30.307 13.559 1.00 19.83 99 ARG B CA 1
ATOM 2074 C C . ARG B 1 111 ? 34.505 28.916 13.529 1.00 22.60 99 ARG B C 1
ATOM 2075 O O . ARG B 1 111 ? 33.466 28.695 12.910 1.00 24.62 99 ARG B O 1
ATOM 2083 N N . SER B 1 112 ? 35.145 27.993 14.236 1.00 17.67 100 SER B N 1
ATOM 2084 C CA . SER B 1 112 ? 34.644 26.636 14.325 1.00 23.14 100 SER B CA 1
ATOM 2085 C C . SER B 1 112 ? 33.297 26.744 15.057 1.00 23.49 100 SER B C 1
ATOM 2086 O O . SER B 1 112 ? 33.154 27.563 15.949 1.00 19.67 100 SER B O 1
ATOM 2089 N N . LYS B 1 113 ? 32.323 25.923 14.685 1.00 19.92 101 LYS B N 1
ATOM 2090 C CA . LYS B 1 113 ? 31.011 25.957 15.313 1.00 22.94 101 LYS B CA 1
ATOM 2091 C C . LYS B 1 113 ? 30.989 25.249 16.654 1.00 23.18 101 LYS B C 1
ATOM 2092 O O . LYS B 1 113 ? 30.151 25.545 17.503 1.00 25.11 101 LYS B O 1
ATOM 2098 N N . ARG B 1 114 ? 31.885 24.293 16.846 1.00 23.01 102 ARG B N 1
ATOM 2099 C CA . ARG B 1 114 ? 31.878 23.532 18.084 1.00 21.97 102 ARG B CA 1
ATOM 2100 C C . ARG B 1 114 ? 33.265 23.162 18.559 1.00 18.59 102 ARG B C 1
ATOM 2101 O O . ARG B 1 114 ? 34.107 22.673 17.799 1.00 20.72 102 ARG B O 1
ATOM 2109 N N . ILE B 1 115 ? 33.477 23.348 19.847 1.00 13.90 103 ILE B N 1
ATOM 2110 C CA . ILE B 1 115 ? 34.763 23.070 20.436 1.00 14.60 103 ILE B CA 1
ATOM 2111 C C . ILE B 1 115 ? 34.615 22.452 21.804 1.00 16.99 103 ILE B C 1
ATOM 2112 O O . ILE B 1 115 ? 33.575 22.580 22.447 1.00 23.30 103 ILE B O 1
ATOM 2117 N N . LYS B 1 116 ? 35.669 21.778 22.248 1.00 20.74 104 LYS B N 1
ATOM 2118 C CA . LYS B 1 116 ? 35.689 21.189 23.574 1.00 14.83 104 LYS B CA 1
ATOM 2119 C C . LYS B 1 116 ? 36.797 21.963 24.234 1.00 21.92 104 LYS B C 1
ATOM 2120 O O . LYS B 1 116 ? 37.909 22.065 23.700 1.00 23.35 104 LYS B O 1
ATOM 2126 N N . VAL B 1 117 ? 36.505 22.528 25.390 1.00 17.52 105 VAL B N 1
ATOM 2127 C CA . VAL B 1 117 ? 37.502 23.327 26.056 1.00 18.59 105 VAL B CA 1
ATOM 2128 C C . VAL B 1 117 ? 37.729 22.796 27.435 1.00 18.20 105 VAL B C 1
ATOM 2129 O O . VAL B 1 117 ? 36.971 21.963 27.909 1.00 21.67 105 VAL B O 1
ATOM 2133 N N . LYS B 1 118 ? 38.781 23.298 28.065 1.00 18.06 106 LYS B N 1
ATOM 2134 C CA . LYS B 1 118 ? 39.156 22.920 29.415 1.00 17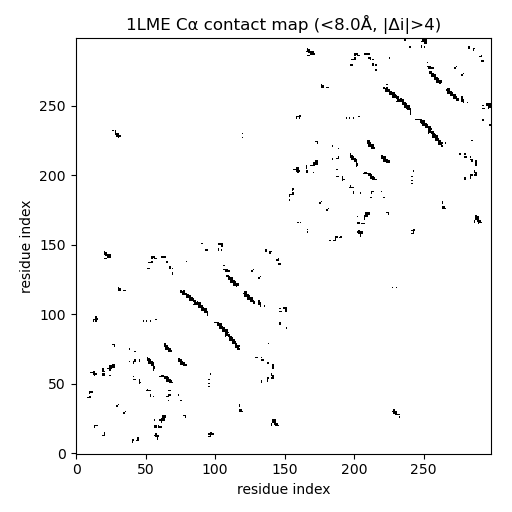.60 106 LYS B CA 1
ATOM 2135 C C . LYS B 1 118 ? 39.734 24.180 30.030 1.00 19.04 106 LYS B C 1
ATOM 2136 O O . LYS B 1 118 ? 40.529 24.888 29.399 1.00 18.74 106 LYS B O 1
ATOM 2142 N N . TYR B 1 119 ? 39.330 24.461 31.256 1.00 17.08 107 TYR B N 1
ATOM 2143 C CA . TYR B 1 119 ? 39.802 25.647 31.954 1.00 20.79 107 TYR B CA 1
ATOM 2144 C C . TYR B 1 119 ? 39.569 25.491 33.445 1.00 20.04 107 TYR B C 1
ATOM 2145 O O . TYR B 1 119 ? 38.966 24.515 33.898 1.00 24.07 107 TYR B O 1
ATOM 2154 N N . GLN B 1 120 ? 40.056 26.467 34.198 1.00 24.17 108 GLN B N 1
ATOM 2155 C CA . GLN B 1 120 ? 39.931 26.464 35.642 1.00 25.93 108 GLN B CA 1
ATOM 2156 C C . GLN B 1 120 ? 39.075 27.645 36.122 1.00 30.40 108 GLN B C 1
ATOM 2157 O O . GLN B 1 120 ? 38.958 28.655 35.423 1.00 21.93 108 GLN B O 1
ATOM 2163 N N . ASN B 1 121 ? 38.443 27.494 37.287 1.00 23.49 109 ASN B N 1
ATOM 2164 C CA . ASN B 1 121 ? 37.652 28.573 37.840 1.00 30.35 109 ASN B CA 1
ATOM 2165 C C . ASN B 1 121 ? 38.636 29.294 38.754 1.00 27.68 109 ASN B C 1
ATOM 2166 O O . ASN B 1 121 ? 39.812 28.920 38.806 1.00 23.75 109 ASN B O 1
ATOM 2171 N N . THR B 1 122 ? 38.188 30.315 39.472 1.00 22.02 110 THR B N 1
ATOM 2172 C CA . THR B 1 122 ? 39.111 31.044 40.337 1.00 24.32 110 THR B CA 1
ATOM 2173 C C . THR B 1 122 ? 39.660 30.226 41.505 1.00 27.55 110 THR B C 1
ATOM 2174 O O . THR B 1 122 ? 40.619 30.630 42.146 1.00 30.09 110 THR B O 1
ATOM 2178 N N . ARG B 1 123 ? 39.057 29.076 41.779 1.00 32.42 111 ARG B N 1
ATOM 2179 C CA . ARG B 1 123 ? 39.524 28.215 42.865 1.00 37.35 111 ARG B CA 1
ATOM 2180 C C . ARG B 1 123 ? 40.564 27.240 42.319 1.00 38.88 111 ARG B C 1
ATOM 2181 O O . ARG B 1 123 ? 41.157 26.454 43.065 1.00 36.27 111 ARG B O 1
ATOM 2189 N N . GLY B 1 124 ? 40.771 27.283 41.008 1.00 32.71 112 GLY B N 1
ATOM 2190 C CA . GLY B 1 124 ? 41.751 26.405 40.393 1.00 31.68 112 GLY B CA 1
ATOM 2191 C C . GLY B 1 124 ? 41.192 25.042 40.042 1.00 29.02 112 GLY B C 1
ATOM 2192 O O . GLY B 1 124 ? 41.932 24.145 39.655 1.00 33.82 112 GLY B O 1
ATOM 2193 N N . GLU B 1 125 ? 39.882 24.887 40.166 1.00 23.21 113 GLU B N 1
ATOM 2194 C CA . GLU B 1 125 ? 39.234 23.627 39.860 1.00 21.71 113 GLU B CA 1
ATOM 2195 C C . GLU B 1 125 ? 39.012 23.563 38.348 1.00 31.02 113 GLU B C 1
ATOM 2196 O O . GLU B 1 125 ? 38.686 24.576 37.703 1.00 22.32 113 GLU B O 1
ATOM 2202 N N . TYR B 1 126 ? 39.211 22.377 37.782 1.00 26.62 114 TYR B N 1
ATOM 2203 C CA . TYR B 1 126 ? 39.053 22.191 36.359 1.00 29.77 114 TYR B CA 1
ATOM 2204 C C . TYR B 1 126 ? 37.631 22.014 35.920 1.00 30.93 114 TYR B C 1
ATOM 2205 O O . TYR B 1 126 ? 36.810 21.447 36.627 1.00 29.94 114 TYR B O 1
ATOM 2214 N N . VAL B 1 127 ? 37.360 22.539 34.736 1.00 27.23 115 VAL B N 1
ATOM 2215 C CA . VAL B 1 127 ? 36.060 22.439 34.115 1.00 27.53 115 VAL B CA 1
ATOM 2216 C C . VAL B 1 127 ? 36.340 22.048 32.669 1.00 26.11 115 VAL B C 1
ATOM 2217 O O . VAL B 1 127 ? 37.198 22.642 32.023 1.00 33.05 115 VAL B O 1
ATOM 2221 N N . GLU B 1 128 ? 35.635 21.040 32.176 1.00 27.13 116 GLU B N 1
ATOM 2222 C CA . GLU B 1 128 ? 35.777 20.600 30.798 1.00 24.55 116 GLU B CA 1
ATOM 2223 C C . GLU B 1 128 ? 34.395 20.624 30.197 1.00 28.73 116 GLU B C 1
ATOM 2224 O O . GLU B 1 128 ? 33.446 20.116 30.794 1.00 30.76 116 GLU B O 1
ATOM 2230 N N . GLU B 1 129 ? 34.254 21.214 29.016 1.00 25.44 117 GLU B N 1
ATOM 2231 C CA . GLU B 1 129 ? 32.924 21.263 28.444 1.00 22.69 117 GLU B CA 1
ATOM 2232 C C . GLU B 1 129 ? 32.900 21.556 26.963 1.00 24.69 117 GLU B C 1
ATOM 2233 O O . GLU B 1 129 ? 33.896 21.967 26.373 1.00 24.71 117 GLU B O 1
ATOM 2239 N N . GLU B 1 130 ? 31.732 21.347 26.371 1.00 20.68 118 GLU B N 1
ATOM 2240 C CA . GLU B 1 130 ? 31.539 21.592 24.967 1.00 24.08 118 GLU B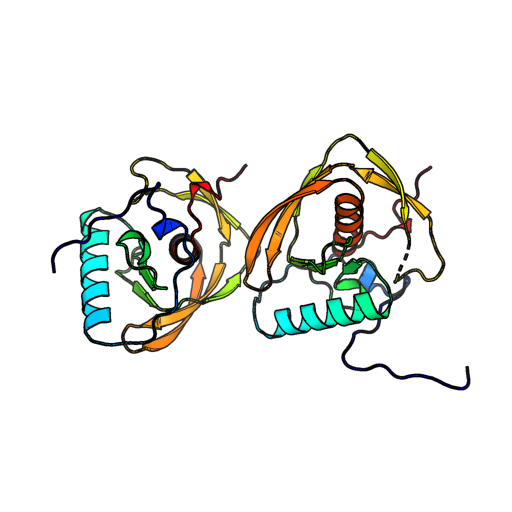 CA 1
ATOM 2241 C C . GLU B 1 130 ? 30.812 22.927 24.777 1.00 26.87 118 GLU B C 1
ATOM 2242 O O . GLU B 1 130 ? 29.867 23.241 25.506 1.00 27.41 118 GLU B O 1
ATOM 2248 N N . LEU B 1 131 ? 31.264 23.702 23.797 1.00 23.89 119 LEU B N 1
ATOM 2249 C CA . LEU B 1 131 ? 30.668 24.994 23.462 1.00 18.60 119 LEU B CA 1
ATOM 2250 C C . LEU B 1 131 ? 30.338 25.033 21.979 1.00 21.96 119 LEU B C 1
ATOM 2251 O O . LEU B 1 131 ? 31.074 24.474 21.133 1.00 20.54 119 LEU B O 1
ATOM 2256 N N . GLU B 1 132 ? 29.236 25.690 21.646 1.00 14.19 120 GLU B N 1
ATOM 2257 C CA . GLU B 1 132 ? 28.858 25.783 20.253 1.00 22.71 120 GLU B CA 1
ATOM 2258 C C . GLU B 1 132 ? 28.350 27.147 19.847 1.00 23.02 120 GLU B C 1
ATOM 2259 O O . GLU B 1 132 ? 28.083 28.008 20.685 1.00 23.07 120 GLU B O 1
ATOM 2265 N N . GLY B 1 133 ? 28.225 27.335 18.539 1.00 20.59 121 GLY B N 1
ATOM 2266 C CA . GLY B 1 133 ? 27.730 28.589 18.012 1.00 25.19 121 GLY B CA 1
ATOM 2267 C C . GLY B 1 133 ? 28.350 29.788 18.697 1.00 27.81 121 GLY B C 1
ATOM 2268 O O . GLY B 1 133 ? 29.572 29.824 18.923 1.00 19.42 121 GLY B O 1
ATOM 2269 N N . TYR B 1 134 ? 27.490 30.747 19.046 1.00 18.70 122 TYR B N 1
ATOM 2270 C CA . TYR B 1 134 ? 27.898 31.989 19.689 1.00 20.55 122 TYR B CA 1
ATOM 2271 C C . TYR B 1 134 ? 28.830 31.825 20.883 1.00 15.04 122 TYR B C 1
ATOM 2272 O O . TYR B 1 134 ? 29.824 32.539 20.993 1.00 19.13 122 TYR B O 1
ATOM 2281 N N . ALA B 1 135 ? 28.519 30.903 21.785 1.00 14.14 123 ALA B N 1
ATOM 2282 C CA . ALA B 1 135 ? 29.389 30.680 22.945 1.00 13.53 123 ALA B CA 1
ATOM 2283 C C . ALA B 1 135 ? 30.781 30.247 22.469 1.00 18.29 123 ALA B C 1
ATOM 2284 O O . ALA B 1 135 ? 31.787 30.727 22.967 1.00 22.28 123 ALA B O 1
ATOM 2286 N N . ALA B 1 136 ? 30.833 29.326 21.510 1.00 16.08 124 ALA B N 1
ATOM 2287 C CA . ALA B 1 136 ? 32.106 28.860 20.983 1.00 16.21 124 ALA B CA 1
ATOM 2288 C C . ALA B 1 136 ? 32.880 30.026 20.359 1.00 17.41 124 ALA B C 1
ATOM 2289 O O . ALA B 1 136 ? 34.099 30.152 20.540 1.00 24.80 124 ALA B O 1
ATOM 2291 N N . ARG B 1 137 ? 32.162 30.880 19.634 1.00 21.12 125 ARG B N 1
ATOM 2292 C CA . ARG B 1 137 ? 32.767 32.026 18.957 1.00 17.48 125 ARG B CA 1
ATOM 2293 C C . ARG B 1 137 ? 33.413 33.000 19.914 1.00 21.90 125 ARG B C 1
ATOM 2294 O O . ARG B 1 137 ? 34.567 33.423 19.725 1.00 13.80 125 ARG B O 1
ATOM 2302 N N . VAL B 1 138 ? 32.673 33.359 20.954 1.00 19.28 126 VAL B N 1
ATOM 2303 C CA . VAL B 1 138 ? 33.208 34.305 21.903 1.00 14.45 126 VAL B CA 1
ATOM 2304 C C . VAL B 1 138 ? 34.355 33.669 22.657 1.00 16.34 126 VAL B C 1
ATOM 2305 O O . VAL B 1 138 ? 35.331 34.334 22.980 1.00 14.12 126 VAL B O 1
ATOM 2309 N N . PHE B 1 139 ? 34.255 32.383 22.951 1.00 15.89 127 PHE B N 1
ATOM 2310 C CA . PHE B 1 139 ? 35.351 31.751 23.679 1.00 16.72 127 PHE B CA 1
ATOM 2311 C C . PHE B 1 139 ? 36.642 31.845 22.834 1.00 17.31 127 PHE B C 1
ATOM 2312 O O . PHE B 1 139 ? 37.695 32.270 23.324 1.00 14.92 127 PHE B O 1
ATOM 2320 N N . GLN B 1 140 ? 36.540 31.477 21.558 1.00 13.97 128 GLN B N 1
ATOM 2321 C CA . GLN B 1 140 ? 37.681 31.525 20.633 1.00 19.16 128 GLN B CA 1
ATOM 2322 C C . GLN B 1 140 ? 38.248 32.937 20.449 1.00 19.09 128 GLN B C 1
ATOM 2323 O O . GLN B 1 140 ? 39.463 33.117 20.351 1.00 15.71 128 GLN B O 1
ATOM 2329 N N . HIS B 1 141 ? 37.369 33.927 20.378 1.00 15.55 129 HIS B N 1
ATOM 2330 C CA . HIS B 1 141 ? 37.782 35.322 20.240 1.00 15.66 129 HIS B CA 1
ATOM 2331 C C . HIS B 1 141 ? 38.631 35.690 21.469 1.00 19.08 129 HIS B C 1
ATOM 2332 O O . HIS B 1 141 ? 39.746 36.196 21.332 1.00 20.17 129 HIS B O 1
ATOM 2339 N N . GLU B 1 142 ? 38.103 35.435 22.665 1.00 17.30 130 GLU B N 1
ATOM 2340 C CA . GLU B 1 142 ? 38.838 35.734 23.902 1.00 19.38 130 GLU B CA 1
ATOM 2341 C C . GLU B 1 142 ? 40.127 34.911 24.004 1.00 22.00 130 GLU B C 1
ATOM 2342 O O . GLU B 1 142 ? 41.177 35.442 24.363 1.00 13.98 130 GLU B O 1
ATOM 2348 N N . PHE B 1 143 ? 40.027 33.614 23.715 1.00 13.73 131 PHE B N 1
ATOM 2349 C CA . PHE B 1 143 ? 41.181 32.713 23.750 1.00 19.10 131 PHE B CA 1
ATOM 2350 C C . PHE B 1 143 ? 42.265 33.289 22.842 1.00 20.20 131 PHE B C 1
ATOM 2351 O O . PHE B 1 143 ? 43.428 33.331 23.217 1.00 15.87 131 PHE B O 1
ATOM 2359 N N . ASP B 1 144 ? 41.883 33.748 21.652 1.00 16.05 132 ASP B N 1
ATOM 2360 C CA . ASP B 1 144 ? 42.866 34.340 20.741 1.00 19.06 132 ASP B CA 1
ATOM 2361 C C . ASP B 1 144 ? 43.715 35.436 21.403 1.00 24.51 132 ASP B C 1
ATOM 2362 O O . ASP B 1 144 ? 44.922 35.539 21.143 1.00 16.67 132 ASP B O 1
ATOM 2367 N N . HIS B 1 145 ? 43.075 36.251 22.242 1.00 12.71 133 HIS B N 1
ATOM 2368 C CA . HIS B 1 145 ? 43.762 37.344 22.900 1.00 20.04 133 HIS B CA 1
ATOM 2369 C C . HIS B 1 145 ? 44.960 36.903 23.699 1.00 18.59 133 HIS B C 1
ATOM 2370 O O . HIS B 1 145 ? 45.960 37.602 23.738 1.00 18.87 133 HIS B O 1
ATOM 2377 N N . LEU B 1 146 ? 44.836 35.743 24.330 1.00 15.43 134 LEU B N 1
ATOM 2378 C CA . LEU B 1 146 ? 45.881 35.182 25.167 1.00 17.61 134 LEU B CA 1
ATOM 2379 C C . LEU B 1 146 ? 47.079 34.717 24.365 1.00 21.12 134 LEU B C 1
ATOM 2380 O O . LEU B 1 146 ? 48.127 34.424 24.931 1.00 23.86 134 LEU B O 1
ATOM 2385 N N . ASN B 1 147 ? 46.920 34.614 23.053 1.00 18.91 135 ASN B N 1
ATOM 2386 C CA . ASN B 1 147 ? 48.023 34.178 22.211 1.00 23.14 135 ASN B CA 1
ATOM 2387 C C . ASN B 1 147 ? 48.489 35.344 21.365 1.00 24.03 135 ASN B C 1
ATOM 2388 O O . ASN B 1 147 ? 49.317 35.174 20.476 1.00 25.51 135 ASN B O 1
ATOM 2393 N N . GLY B 1 148 ? 47.938 36.527 21.635 1.00 25.84 136 GLY B N 1
ATOM 2394 C CA . GLY B 1 148 ? 48.354 37.715 20.905 1.00 23.45 136 GLY B CA 1
ATOM 2395 C C . GLY B 1 148 ? 47.733 37.831 19.532 1.00 25.29 136 GLY B C 1
ATOM 2396 O O . GLY B 1 148 ? 48.250 38.534 18.670 1.00 25.22 136 GLY B O 1
ATOM 2397 N N . VAL B 1 149 ? 46.619 37.139 19.328 1.00 18.25 137 VAL B N 1
ATOM 2398 C CA . VAL B 1 149 ? 45.913 37.175 18.050 1.00 14.90 137 VAL B CA 1
ATOM 2399 C C . VAL B 1 149 ? 44.697 38.091 18.173 1.00 16.07 137 VAL B C 1
ATOM 2400 O O . VAL B 1 149 ? 43.927 37.980 19.128 1.00 16.77 137 VAL B O 1
ATOM 2404 N N . LEU B 1 150 ? 44.529 38.993 17.214 1.00 18.75 138 LEU B N 1
ATOM 2405 C CA . LEU B 1 150 ? 43.408 39.930 17.232 1.00 18.62 138 LEU B CA 1
ATOM 2406 C C . LEU B 1 150 ? 42.476 39.674 16.036 1.00 20.97 138 LEU B C 1
ATOM 2407 O O . LEU B 1 150 ? 42.881 39.060 15.049 1.00 19.96 138 LEU B O 1
ATOM 2412 N N . ILE B 1 151 ? 41.239 40.156 16.110 1.00 23.42 139 ILE B N 1
ATOM 2413 C CA . ILE B 1 151 ? 40.306 39.913 15.018 1.00 26.53 139 ILE B CA 1
ATOM 2414 C C . ILE B 1 151 ? 40.797 40.401 13.675 1.00 22.66 139 ILE B C 1
ATOM 2415 O O . ILE B 1 151 ? 40.443 39.832 12.658 1.00 21.25 139 ILE B O 1
ATOM 2420 N N . ILE B 1 152 ? 41.628 41.433 13.647 1.00 18.73 140 ILE B N 1
ATOM 2421 C CA . ILE B 1 152 ? 42.101 41.912 12.358 1.00 26.35 140 ILE B CA 1
ATOM 2422 C C . ILE B 1 152 ? 43.041 40.919 11.682 1.00 24.38 140 ILE B C 1
ATOM 2423 O O . ILE B 1 152 ? 43.284 41.018 10.481 1.00 22.95 140 ILE B O 1
ATOM 2428 N N . ASP B 1 153 ? 43.573 39.968 12.446 1.00 20.38 141 ASP B N 1
ATOM 2429 C CA . ASP B 1 153 ? 44.460 38.970 11.872 1.00 19.67 141 ASP B CA 1
ATOM 2430 C C . ASP B 1 153 ? 43.633 37.862 11.218 1.00 27.09 141 ASP B C 1
ATOM 2431 O O . ASP B 1 153 ? 44.172 37.088 10.427 1.00 27.29 141 ASP B O 1
ATOM 2436 N N . ARG B 1 154 ? 42.339 37.785 11.537 1.00 21.81 142 ARG B N 1
ATOM 2437 C CA . ARG B 1 154 ? 41.504 36.687 11.032 1.00 24.63 142 ARG B CA 1
ATOM 2438 C C . ARG B 1 154 ? 40.389 37.030 10.077 1.00 26.30 142 ARG B C 1
ATOM 2439 O O . ARG B 1 154 ? 39.482 36.219 9.861 1.00 25.06 142 ARG B O 1
ATOM 2447 N N . ILE B 1 155 ? 40.441 38.221 9.510 1.00 18.73 143 ILE B N 1
ATOM 2448 C CA . ILE B 1 155 ? 39.418 38.647 8.581 1.00 27.89 143 ILE B CA 1
ATOM 2449 C C . ILE B 1 155 ? 39.228 37.576 7.492 1.00 30.33 143 ILE B C 1
ATOM 2450 O O . ILE B 1 155 ? 40.205 37.099 6.909 1.00 29.64 143 ILE B O 1
ATOM 2455 N N . SER B 1 156 ? 37.983 37.175 7.233 1.00 30.04 144 SER B N 1
ATOM 2456 C CA . SER B 1 156 ? 37.737 36.146 6.219 1.00 32.41 144 SER B CA 1
ATOM 2457 C C . SER B 1 156 ? 37.912 36.759 4.831 1.00 31.57 144 SER B C 1
ATOM 2458 O O . SER B 1 156 ? 37.487 37.880 4.584 1.00 31.86 144 SER B O 1
ATOM 2461 N N . PRO B 1 157 ? 38.537 36.025 3.900 1.00 38.15 145 PRO B N 1
ATOM 2462 C CA . PRO B 1 157 ? 38.738 36.582 2.555 1.00 41.27 145 PRO B CA 1
ATOM 2463 C C . PRO B 1 157 ? 37.460 36.953 1.789 1.00 47.15 145 PRO B C 1
ATOM 2464 O O . PRO B 1 157 ? 36.507 36.140 1.786 1.00 50.80 145 PRO B O 1
#

Radius of gyration: 22.66 Å; Cα contacts (8 Å, |Δi|>4): 618; chains: 2; bounding box: 44×65×67 Å